Protein AF-A0A0R2V9Y0-F1 (afdb_monomer)

Secondary structure (DSSP, 8-state):
-HHHHHHHHHHHHHHHHHHHHHTTHHHHHHHHHHTT-HHHHHHHHHHHHHHHHHTT-HHHHHHHHHHHHHHHTT--HHHHHHHHHHHHHHHHHHHHHHHHHS-------S-----HHHHHHHHHHHHHHHHTT-THHHHHHHHTHHHHHHHHHHHHHHHHHHHHHTT-HHHHHHHHHHHHHSS--

pLDDT: mean 83.19, std 16.07, range [32.25, 98.31]

Nearest PDB structures (foldseek):
  3myf-assembly1_A  TM=7.694E-01  e=5.138E-02  Shewanella sp. W3-18-1
  7dmf-assembly1_A  TM=4.934E-01  e=6.643E-01  synthetic construct
  3iqt-assembly1_A  TM=7.560E-01  e=3.328E+00  Escherichia coli CFT073

Radius of gyration: 21.56 Å; Cα contacts (8 Å, |Δi|>4): 144; chains: 1; bounding box: 49×38×62 Å

Solvent-accessible surface area (backbone atoms only — not comparable to full-atom values): 10246 Å² total; per-residue (Å²): 110,68,75,59,52,55,52,50,56,51,50,52,50,50,48,54,49,49,43,65,70,49,71,54,48,59,62,53,30,50,56,24,49,78,69,70,35,40,66,61,26,23,52,53,26,47,50,51,21,52,53,23,55,75,69,66,38,56,72,59,18,52,53,26,49,53,49,25,49,41,33,72,70,62,53,57,68,69,63,54,50,54,51,42,64,64,44,45,62,56,52,50,49,53,37,49,53,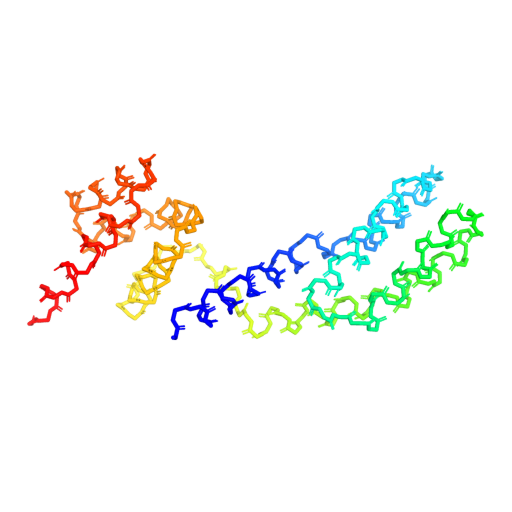46,45,67,77,52,64,69,86,84,80,76,97,63,101,60,90,77,50,72,69,54,53,51,54,50,52,53,51,46,45,51,27,29,74,66,69,37,71,64,37,54,55,55,46,65,78,38,40,73,61,49,29,67,71,54,34,66,69,55,34,48,54,36,50,53,23,50,75,67,69,35,31,67,62,25,44,50,56,62,50,61,55,60,71,73,71,75,128

Sequence (185 aa):
LKVAAGKVSLYIKMLKTFSTDQINAVENMKKAIEKNDFATGQLIAHTLKGTCGSIGATELQNKAGILESHLKEKMSHAKIVELLDLIHPALMLVIGSINELLPNKEKASETTAISDAEVKSLILHLSELLTNDDTEANELLEKNHTVLQQYYGEDSFGMISDALRSFDFESALKILKEHRDNGVD

Foldseek 3Di:
DLVVLLVVVVLLVLLVCLLVVCLCLLVQLLVCVVVVNLVSNLVSLVVQLVSCVSNVVVVLNVLSVVLSVCSVVVPDSVVNNVSSVVNNVVSVVSSVVSCVVVVPPPDDPDDDDDDPVVLVVLLVVLLSCLSNLHLCNLVSCVVCVVVVCVLLPVVLSVQLNVCSVVSVSVSNNVSSVVSVVVPDD

Mean predicted aligned error: 13.8 Å

Structure (mmCIF, N/CA/C/O backbone):
data_AF-A0A0R2V9Y0-F1
#
_entry.id   AF-A0A0R2V9Y0-F1
#
loop_
_atom_site.group_PDB
_atom_site.id
_atom_site.type_symbol
_atom_site.label_atom_id
_atom_site.label_alt_id
_atom_site.label_comp_id
_atom_site.label_asym_id
_atom_site.label_entity_id
_atom_site.label_seq_id
_atom_site.pdbx_PDB_ins_code
_atom_site.Cartn_x
_atom_site.Cartn_y
_atom_site.Cartn_z
_atom_site.occupancy
_atom_site.B_iso_or_equiv
_atom_site.auth_seq_id
_atom_site.auth_comp_id
_atom_site.auth_asym_id
_atom_site.auth_atom_id
_atom_site.pdbx_PDB_model_num
ATOM 1 N N . LEU A 1 1 ? -11.960 18.862 16.587 1.00 51.19 1 LEU A N 1
ATOM 2 C CA . LEU A 1 1 ? -11.080 17.705 16.887 1.00 51.19 1 LEU A CA 1
ATOM 3 C C . LEU A 1 1 ? -11.396 16.464 16.033 1.00 51.19 1 LEU A C 1
ATOM 5 O O . LEU A 1 1 ? -10.443 15.859 15.567 1.00 51.19 1 LEU A O 1
ATOM 9 N N . LYS A 1 2 ? -12.667 16.145 15.705 1.00 46.00 2 LYS A N 1
ATOM 10 C CA . LYS A 1 2 ? -13.036 15.024 14.797 1.00 46.00 2 LYS A CA 1
ATOM 11 C C . LYS A 1 2 ? -12.313 15.015 13.434 1.00 46.00 2 LYS A C 1
ATOM 13 O O . LYS A 1 2 ? -11.779 13.994 13.034 1.00 46.00 2 LYS A O 1
ATOM 18 N N . VAL A 1 3 ? -12.218 16.167 12.760 1.00 50.03 3 VAL A N 1
ATOM 19 C CA . VAL A 1 3 ? -11.555 16.282 11.439 1.00 50.03 3 VAL A CA 1
ATOM 20 C C . VAL A 1 3 ? -10.054 15.960 11.489 1.00 50.03 3 VAL A C 1
ATOM 22 O O . VAL A 1 3 ? -9.501 15.471 10.512 1.00 50.03 3 VAL A O 1
ATOM 25 N N . ALA A 1 4 ? -9.378 16.244 12.606 1.00 45.03 4 ALA A N 1
ATOM 26 C CA . ALA A 1 4 ? -7.957 15.938 12.756 1.00 45.03 4 ALA A CA 1
ATOM 27 C C . ALA A 1 4 ? -7.737 14.444 13.032 1.00 45.03 4 ALA A C 1
ATOM 29 O O . ALA A 1 4 ? -6.854 13.852 12.425 1.00 45.03 4 ALA A O 1
ATOM 30 N N . ALA A 1 5 ? -8.582 13.836 13.874 1.00 44.34 5 ALA A N 1
ATOM 31 C CA . ALA A 1 5 ? -8.546 12.401 14.151 1.00 44.34 5 ALA A CA 1
ATOM 32 C C . ALA A 1 5 ? -8.758 11.568 12.874 1.00 44.34 5 ALA A C 1
ATOM 34 O O . ALA A 1 5 ? -7.901 10.759 12.544 1.00 44.34 5 ALA A O 1
ATOM 35 N N . GLY A 1 6 ? -9.796 11.861 12.077 1.00 52.34 6 GLY A N 1
ATOM 36 C CA . GLY A 1 6 ? -10.047 11.130 10.824 1.00 52.34 6 GLY A CA 1
ATOM 37 C C . GLY A 1 6 ? -8.914 11.246 9.792 1.00 52.34 6 GLY A C 1
ATOM 38 O O . GLY A 1 6 ? -8.639 10.302 9.058 1.00 52.34 6 GLY A O 1
ATOM 39 N N . LYS A 1 7 ? -8.186 12.374 9.767 1.00 70.88 7 LYS A N 1
ATOM 40 C CA . LYS A 1 7 ? -6.993 12.537 8.914 1.00 70.88 7 LYS A CA 1
ATOM 41 C C . LYS A 1 7 ? -5.816 11.680 9.379 1.00 70.88 7 LYS A C 1
ATOM 43 O O . LYS A 1 7 ? -5.075 11.178 8.540 1.00 70.88 7 LYS A O 1
ATOM 48 N N . VAL A 1 8 ? -5.639 11.526 10.691 1.00 72.75 8 VAL A N 1
ATOM 49 C CA . VAL A 1 8 ? -4.583 10.681 11.266 1.00 72.75 8 VAL A CA 1
ATOM 50 C C . VAL A 1 8 ? -4.879 9.207 10.996 1.00 72.75 8 VAL A C 1
ATOM 52 O O . VAL A 1 8 ? -3.997 8.514 10.496 1.00 72.75 8 VAL A O 1
ATOM 55 N N . SER A 1 9 ? -6.111 8.746 11.234 1.00 72.19 9 SER A N 1
ATOM 56 C CA . SER A 1 9 ? -6.504 7.351 10.981 1.00 72.19 9 SER A CA 1
ATOM 57 C C . SER A 1 9 ? -6.368 6.993 9.492 1.00 72.19 9 SER A C 1
ATOM 59 O O . SER A 1 9 ? -5.780 5.965 9.155 1.00 72.19 9 SER A O 1
ATOM 61 N N . LEU A 1 10 ? -6.786 7.888 8.584 1.00 73.81 10 LEU A N 1
ATOM 62 C CA . LEU A 1 10 ? -6.585 7.709 7.140 1.00 73.81 10 LEU A CA 1
ATOM 63 C C . LEU A 1 10 ? -5.098 7.615 6.769 1.00 73.81 10 LEU A C 1
ATOM 65 O O . LEU A 1 10 ? -4.705 6.751 5.990 1.00 73.81 10 LEU A O 1
ATOM 69 N N . TYR A 1 11 ? -4.255 8.478 7.338 1.00 81.62 11 TYR A N 1
ATOM 70 C CA . TYR A 1 11 ? -2.822 8.461 7.057 1.00 81.62 11 TYR A CA 1
ATOM 71 C C . TYR A 1 11 ? -2.144 7.178 7.563 1.00 81.62 11 TYR A C 1
ATOM 73 O O . TYR A 1 11 ? -1.342 6.581 6.849 1.00 81.62 11 TYR A O 1
ATOM 81 N N . ILE A 1 12 ? -2.520 6.691 8.749 1.00 81.31 12 ILE A N 1
ATOM 82 C CA . ILE A 1 12 ? -2.070 5.394 9.281 1.00 81.31 12 ILE A CA 1
ATOM 83 C C . ILE A 1 12 ? -2.464 4.252 8.334 1.00 81.31 12 ILE A C 1
ATOM 85 O O . ILE A 1 12 ? -1.631 3.397 8.028 1.00 81.31 12 ILE A O 1
ATOM 89 N N . LYS A 1 13 ? -3.699 4.253 7.818 1.00 80.12 13 LYS A N 1
ATOM 90 C CA . LYS A 1 13 ? -4.167 3.266 6.831 1.00 80.12 13 LYS A CA 1
ATOM 91 C C . LYS A 1 13 ? -3.336 3.303 5.551 1.00 80.12 13 LYS A C 1
ATOM 93 O O . LYS A 1 13 ? -2.931 2.256 5.047 1.00 80.12 13 LYS A O 1
ATOM 98 N N . MET A 1 14 ? -3.025 4.500 5.053 1.00 85.19 14 MET A N 1
ATOM 99 C CA . MET A 1 14 ? -2.160 4.683 3.883 1.00 85.19 14 MET A CA 1
ATOM 100 C C . MET A 1 14 ? -0.751 4.127 4.124 1.00 85.19 14 MET A C 1
ATOM 102 O O . MET A 1 14 ? -0.210 3.466 3.242 1.00 85.19 14 MET A O 1
ATOM 106 N N . LEU A 1 15 ? -0.179 4.327 5.317 1.00 88.12 15 LEU A N 1
ATOM 107 C CA . LEU A 1 15 ? 1.127 3.771 5.690 1.00 88.12 15 LEU A CA 1
ATOM 108 C C . LEU A 1 15 ? 1.109 2.235 5.756 1.00 88.12 15 LEU A C 1
ATOM 110 O O . LEU A 1 15 ? 1.995 1.600 5.188 1.00 88.12 15 LEU A O 1
ATOM 114 N N . LYS A 1 16 ? 0.090 1.627 6.380 1.00 86.19 16 LYS A N 1
ATOM 115 C CA . LYS A 1 16 ? -0.071 0.158 6.427 1.00 86.19 16 LYS A CA 1
ATOM 116 C C . LYS A 1 16 ? -0.271 -0.458 5.038 1.00 86.19 16 LYS A C 1
ATOM 118 O O . LYS A 1 16 ? 0.311 -1.492 4.712 1.00 86.19 16 LYS A O 1
ATOM 123 N N . THR A 1 17 ? -1.083 0.194 4.206 1.00 83.19 17 THR A N 1
ATOM 124 C CA . THR A 1 17 ? -1.316 -0.237 2.819 1.00 83.19 17 THR A CA 1
ATOM 125 C C . THR A 1 17 ? -0.016 -0.154 2.025 1.00 83.19 17 THR A C 1
ATOM 127 O O . THR A 1 17 ? 0.353 -1.098 1.335 1.00 83.19 17 THR A O 1
ATOM 130 N N . PHE A 1 18 ? 0.742 0.936 2.187 1.00 91.31 18 PHE A N 1
ATOM 131 C CA . PHE A 1 18 ? 2.053 1.087 1.563 1.00 91.31 18 PHE A CA 1
ATOM 132 C C . PHE A 1 18 ? 3.016 -0.038 1.963 1.00 91.31 18 PHE A C 1
ATOM 134 O O . PHE A 1 18 ? 3.638 -0.635 1.083 1.00 91.31 18 PHE A O 1
ATOM 141 N N . SER A 1 19 ? 3.140 -0.348 3.261 1.00 89.31 19 SER A N 1
ATOM 142 C CA . SER A 1 19 ? 4.069 -1.387 3.723 1.00 89.31 19 SER A CA 1
ATOM 143 C C . SER A 1 19 ? 3.706 -2.777 3.207 1.00 89.31 19 SER A C 1
ATOM 145 O O . SER A 1 19 ? 4.605 -3.552 2.888 1.00 89.31 19 SER A O 1
ATOM 147 N N . THR A 1 20 ? 2.414 -3.067 3.062 1.00 86.12 20 THR A N 1
ATOM 148 C CA . THR A 1 20 ? 1.917 -4.355 2.560 1.00 86.12 20 THR A CA 1
ATOM 149 C C . THR A 1 20 ? 2.072 -4.475 1.043 1.00 86.12 20 THR A C 1
ATOM 151 O O . THR A 1 20 ? 2.651 -5.444 0.550 1.00 86.12 20 THR A O 1
ATOM 154 N N . ASP A 1 21 ? 1.609 -3.476 0.292 1.00 87.06 21 ASP A N 1
ATOM 155 C CA . ASP A 1 21 ? 1.518 -3.554 -1.169 1.00 87.06 21 ASP A CA 1
ATOM 156 C C . ASP A 1 21 ? 2.872 -3.377 -1.860 1.00 87.06 21 ASP A C 1
ATOM 158 O O . ASP A 1 21 ? 3.101 -3.917 -2.945 1.00 87.06 21 ASP A O 1
ATOM 162 N N . GLN A 1 22 ? 3.781 -2.601 -1.259 1.00 92.25 22 GLN A N 1
ATOM 163 C CA . GLN A 1 22 ? 5.037 -2.219 -1.908 1.00 92.25 22 GLN A CA 1
ATOM 164 C C . GLN A 1 22 ? 6.227 -3.101 -1.516 1.00 92.25 22 GLN A C 1
ATOM 166 O O . GLN A 1 22 ? 7.275 -2.989 -2.148 1.00 92.25 22 GLN A O 1
ATOM 171 N N . ILE A 1 23 ? 6.087 -4.022 -0.552 1.00 89.12 23 ILE A N 1
ATOM 172 C CA . ILE A 1 23 ? 7.205 -4.845 -0.047 1.00 89.12 23 ILE A CA 1
ATOM 173 C C . ILE A 1 23 ? 7.929 -5.651 -1.133 1.00 89.12 23 ILE A C 1
ATOM 175 O O . ILE A 1 23 ? 9.135 -5.836 -1.050 1.00 89.12 23 ILE A O 1
ATOM 179 N N . ASN A 1 24 ? 7.212 -6.075 -2.179 1.00 91.06 24 ASN A N 1
ATOM 180 C CA . ASN A 1 24 ? 7.762 -6.860 -3.290 1.00 91.06 24 ASN A CA 1
ATOM 181 C C . ASN A 1 24 ? 7.909 -6.050 -4.592 1.00 91.06 24 ASN A C 1
ATOM 183 O O . ASN A 1 24 ? 8.091 -6.630 -5.667 1.00 91.06 24 ASN A O 1
ATOM 187 N N . ALA A 1 25 ? 7.756 -4.721 -4.552 1.00 93.12 25 ALA A N 1
ATOM 188 C CA . ALA A 1 25 ? 7.705 -3.898 -5.763 1.00 93.12 25 ALA A CA 1
ATOM 189 C C . ALA A 1 25 ? 8.996 -4.010 -6.592 1.00 93.12 25 ALA A C 1
ATOM 191 O O . ALA A 1 25 ? 8.940 -4.161 -7.815 1.00 93.12 25 ALA A O 1
ATOM 192 N N . VAL A 1 26 ? 10.160 -3.994 -5.935 1.00 95.56 26 VAL A N 1
ATOM 193 C CA . VAL A 1 26 ? 11.466 -4.108 -6.602 1.00 95.56 26 VAL A CA 1
ATOM 194 C C . VAL A 1 26 ? 11.637 -5.478 -7.250 1.00 95.56 26 VAL A C 1
ATOM 196 O O . VAL A 1 26 ? 12.002 -5.563 -8.421 1.00 95.56 26 VAL A O 1
ATOM 199 N N . GLU A 1 27 ? 11.349 -6.552 -6.522 1.00 93.44 27 GLU A N 1
ATOM 200 C CA . GLU A 1 27 ? 11.462 -7.931 -6.996 1.00 93.44 27 GLU A CA 1
ATOM 201 C C . GLU A 1 27 ? 10.544 -8.168 -8.197 1.00 93.44 27 GLU A C 1
ATOM 203 O O . GLU A 1 27 ? 10.943 -8.794 -9.181 1.00 93.44 27 GLU A O 1
ATOM 208 N N . ASN A 1 28 ? 9.322 -7.635 -8.147 1.00 92.62 28 ASN A N 1
ATOM 209 C CA . ASN A 1 28 ? 8.365 -7.734 -9.242 1.00 92.62 28 ASN A CA 1
ATOM 210 C C . ASN A 1 28 ? 8.833 -6.956 -10.480 1.00 92.62 28 ASN A C 1
ATOM 212 O O . ASN A 1 28 ? 8.713 -7.467 -11.595 1.00 92.62 28 ASN A O 1
ATOM 216 N N . MET A 1 29 ? 9.437 -5.775 -10.305 1.00 97.00 29 MET A N 1
ATOM 217 C CA . MET A 1 29 ? 10.051 -5.034 -11.413 1.00 97.00 29 MET A CA 1
ATOM 218 C C . MET A 1 29 ? 11.246 -5.782 -12.010 1.00 97.00 29 MET A C 1
ATOM 220 O O . MET A 1 29 ? 11.324 -5.898 -13.231 1.00 97.00 29 MET A O 1
ATOM 224 N N . LYS A 1 30 ? 12.134 -6.358 -11.189 1.00 96.12 30 LYS A N 1
ATOM 225 C CA . LYS A 1 30 ? 13.255 -7.183 -11.677 1.00 96.12 30 LYS A CA 1
ATOM 226 C C . LYS A 1 30 ? 12.755 -8.349 -12.537 1.00 96.12 30 LYS A C 1
ATOM 228 O O . LYS A 1 30 ? 13.207 -8.503 -13.669 1.00 96.12 30 LYS A O 1
ATOM 233 N N . LYS A 1 31 ? 11.746 -9.090 -12.064 1.00 96.38 31 LYS A N 1
ATOM 234 C CA . LYS A 1 31 ? 11.114 -10.193 -12.816 1.00 96.38 31 LYS A CA 1
ATOM 235 C C . LYS A 1 31 ? 10.475 -9.736 -14.129 1.00 96.38 31 LYS A C 1
ATOM 237 O O . LYS A 1 31 ? 10.539 -10.456 -15.125 1.00 96.38 31 LYS A O 1
ATOM 242 N N . ALA A 1 32 ? 9.827 -8.571 -14.142 1.00 95.25 32 ALA A N 1
ATOM 243 C CA . ALA A 1 32 ? 9.255 -8.010 -15.365 1.00 95.25 32 ALA A CA 1
ATOM 244 C C . ALA A 1 32 ? 10.359 -7.684 -16.385 1.00 95.25 32 ALA A C 1
ATOM 246 O O . ALA A 1 32 ? 10.249 -8.028 -17.562 1.00 95.25 32 ALA A O 1
ATOM 247 N N . ILE A 1 33 ? 11.470 -7.113 -15.919 1.00 95.88 33 ILE A N 1
ATOM 248 C CA . ILE A 1 33 ? 12.606 -6.737 -16.761 1.00 95.88 33 ILE A CA 1
ATOM 249 C C . ILE A 1 33 ? 13.329 -7.954 -17.337 1.00 95.88 33 ILE A C 1
ATOM 251 O O . ILE A 1 33 ? 13.609 -7.974 -18.535 1.00 95.88 33 ILE A O 1
ATOM 255 N N . GLU A 1 34 ? 13.531 -9.015 -16.555 1.00 95.88 34 GLU A N 1
ATOM 256 C CA . GLU A 1 34 ? 14.053 -10.299 -17.054 1.00 95.88 34 GLU A CA 1
ATOM 257 C C . GLU A 1 34 ? 13.209 -10.873 -18.205 1.00 95.88 34 GLU A C 1
ATOM 259 O O . GLU A 1 34 ? 13.742 -11.474 -19.137 1.00 95.88 34 GLU A O 1
ATOM 264 N N . LYS A 1 35 ? 11.893 -10.634 -18.185 1.00 96.25 35 LYS A N 1
ATOM 265 C CA . LYS A 1 35 ? 10.952 -11.051 -19.235 1.00 96.25 35 LYS A CA 1
ATOM 266 C C . LYS A 1 35 ? 10.819 -10.047 -20.387 1.00 96.25 35 LYS A C 1
ATOM 268 O O . LYS A 1 35 ? 10.011 -10.272 -21.282 1.00 96.25 35 LYS A O 1
ATOM 273 N N . ASN A 1 36 ? 11.597 -8.962 -20.388 1.00 95.62 36 ASN A N 1
ATOM 274 C CA . ASN A 1 36 ? 11.461 -7.822 -21.307 1.00 95.62 36 ASN A CA 1
ATOM 275 C C . ASN A 1 36 ? 10.074 -7.149 -21.267 1.00 95.62 36 ASN A C 1
ATOM 277 O O . ASN A 1 36 ? 9.677 -6.469 -22.216 1.00 95.62 36 ASN A O 1
ATOM 281 N N . ASP A 1 37 ? 9.344 -7.301 -20.163 1.00 97.12 37 ASP A N 1
ATOM 282 C CA . ASP A 1 37 ? 8.045 -6.675 -19.940 1.00 97.12 37 ASP A CA 1
ATOM 283 C C . ASP A 1 37 ? 8.216 -5.298 -19.282 1.00 97.12 37 ASP A C 1
ATOM 285 O O . ASP A 1 37 ? 7.955 -5.074 -18.096 1.00 97.12 37 ASP A O 1
ATOM 289 N N . PHE A 1 38 ? 8.694 -4.347 -20.085 1.00 95.12 38 PHE A N 1
ATOM 290 C CA . PHE A 1 38 ? 8.886 -2.962 -19.652 1.00 95.12 38 PHE A CA 1
ATOM 291 C C . PHE A 1 38 ? 7.572 -2.276 -19.260 1.00 95.12 38 PHE A C 1
ATOM 293 O O . PHE A 1 38 ? 7.597 -1.365 -18.437 1.00 95.12 38 PHE A O 1
ATOM 300 N N . ALA A 1 39 ? 6.436 -2.704 -19.820 1.00 96.38 39 ALA A N 1
ATOM 301 C CA . ALA A 1 39 ? 5.133 -2.113 -19.530 1.00 96.38 39 ALA A CA 1
ATOM 302 C C . ALA A 1 39 ? 4.697 -2.422 -18.093 1.00 96.38 39 ALA A C 1
ATOM 304 O O . ALA A 1 39 ? 4.355 -1.505 -17.344 1.00 96.38 39 ALA A O 1
ATOM 305 N N . THR A 1 40 ? 4.790 -3.689 -17.678 1.00 96.50 40 THR A N 1
ATOM 306 C CA . THR A 1 40 ? 4.521 -4.085 -16.289 1.00 96.50 40 THR A CA 1
ATOM 307 C C . THR A 1 40 ? 5.503 -3.421 -15.328 1.00 96.50 40 THR A C 1
ATOM 309 O O . THR A 1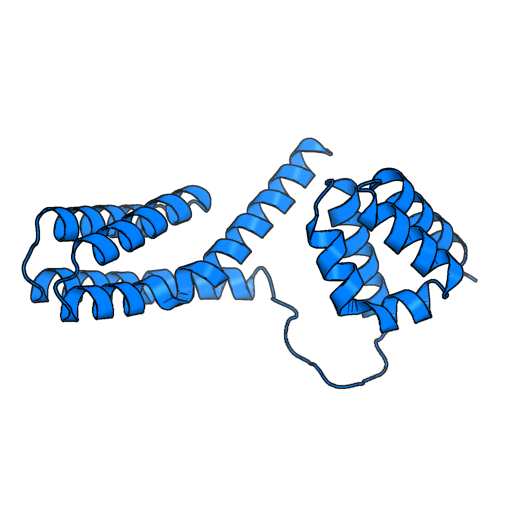 40 ? 5.086 -2.875 -14.308 1.00 96.50 40 THR A O 1
ATOM 312 N N . GLY A 1 41 ? 6.797 -3.391 -15.669 1.00 97.31 41 GLY A N 1
ATOM 313 C CA . GLY A 1 41 ? 7.797 -2.687 -14.863 1.00 97.31 41 GLY A CA 1
ATOM 314 C C . GLY A 1 41 ? 7.445 -1.208 -14.669 1.00 97.31 41 GLY A C 1
ATOM 315 O O . GLY A 1 41 ? 7.452 -0.714 -13.542 1.00 97.31 41 GLY A O 1
ATOM 316 N N . GLN A 1 42 ? 7.081 -0.510 -15.751 1.00 97.81 42 GLN A N 1
ATOM 317 C CA . GLN A 1 42 ? 6.692 0.900 -15.712 1.00 97.81 42 GLN A CA 1
ATOM 318 C C . GLN A 1 42 ? 5.447 1.127 -14.847 1.00 97.81 42 GLN A C 1
ATOM 320 O O . GLN A 1 42 ? 5.417 2.088 -14.082 1.00 97.81 42 GLN A O 1
ATOM 325 N N . LEU A 1 43 ? 4.438 0.254 -14.935 1.00 97.75 43 LEU A N 1
ATOM 326 C CA . LEU A 1 43 ? 3.231 0.357 -14.114 1.00 97.75 43 LEU A CA 1
ATOM 327 C C . LEU A 1 43 ? 3.554 0.224 -12.620 1.00 97.75 43 LEU A C 1
ATOM 329 O O . LEU A 1 43 ? 3.074 1.023 -11.821 1.00 97.75 43 LEU A O 1
ATOM 333 N N . ILE A 1 44 ? 4.404 -0.736 -12.244 1.00 97.62 44 ILE A N 1
ATOM 334 C CA . ILE A 1 44 ? 4.824 -0.905 -10.846 1.00 97.62 44 ILE A CA 1
ATOM 335 C C . ILE A 1 44 ? 5.599 0.332 -10.369 1.00 97.62 44 ILE A C 1
ATOM 337 O O . ILE A 1 44 ? 5.315 0.849 -9.290 1.00 97.62 44 ILE A O 1
ATOM 341 N N . ALA A 1 45 ? 6.525 0.857 -11.180 1.00 97.75 45 ALA A N 1
ATOM 342 C CA . ALA A 1 45 ? 7.266 2.078 -10.853 1.00 97.75 45 ALA A CA 1
ATOM 343 C C . ALA A 1 45 ? 6.345 3.305 -10.713 1.00 97.75 45 ALA A C 1
ATOM 345 O O . ALA A 1 45 ? 6.530 4.120 -9.808 1.00 97.75 45 ALA A O 1
ATOM 346 N N . HIS A 1 46 ? 5.326 3.416 -11.570 1.00 97.56 46 HIS A N 1
ATOM 347 C CA . HIS A 1 46 ? 4.311 4.464 -11.498 1.00 97.56 46 HIS A CA 1
ATOM 348 C C . HIS A 1 46 ? 3.517 4.394 -10.190 1.00 97.56 46 HIS A C 1
ATOM 350 O O . HIS A 1 46 ? 3.383 5.404 -9.494 1.00 97.56 46 HIS A O 1
ATOM 356 N N . THR A 1 47 ? 3.036 3.201 -9.833 1.00 95.56 47 THR A N 1
ATOM 357 C CA . THR A 1 47 ? 2.337 2.959 -8.567 1.00 95.56 47 THR A CA 1
ATOM 358 C C . THR A 1 47 ? 3.230 3.301 -7.383 1.00 95.56 47 THR A C 1
ATOM 360 O O . THR A 1 47 ? 2.809 4.065 -6.519 1.00 95.56 47 THR A O 1
ATOM 363 N N . LEU A 1 48 ? 4.481 2.831 -7.374 1.00 97.25 48 LEU A N 1
ATOM 364 C CA . LEU A 1 48 ? 5.439 3.127 -6.310 1.00 97.25 48 LEU A CA 1
ATOM 365 C C . LEU A 1 48 ? 5.669 4.638 -6.154 1.00 97.25 48 LEU A C 1
ATOM 367 O O . LEU A 1 48 ? 5.654 5.157 -5.041 1.00 97.25 48 LEU A O 1
ATOM 371 N N . LYS A 1 49 ? 5.830 5.374 -7.260 1.00 97.38 49 LYS A N 1
ATOM 372 C CA . LYS A 1 49 ? 5.958 6.840 -7.239 1.00 97.38 49 LYS A CA 1
ATOM 373 C C . LYS A 1 49 ? 4.721 7.506 -6.629 1.00 97.38 49 LYS A C 1
ATOM 375 O O . LYS A 1 49 ? 4.857 8.407 -5.801 1.00 97.38 49 LYS A O 1
ATOM 380 N N . GLY A 1 50 ? 3.526 7.096 -7.055 1.00 93.94 50 GLY A N 1
ATOM 381 C CA . GLY A 1 50 ? 2.264 7.645 -6.558 1.00 93.94 50 GLY A CA 1
ATOM 382 C C . GLY A 1 50 ? 2.100 7.420 -5.057 1.00 93.94 50 GLY A C 1
ATOM 383 O O . GLY A 1 50 ? 1.894 8.375 -4.309 1.00 93.94 50 GLY A O 1
ATOM 384 N N . THR A 1 51 ? 2.286 6.177 -4.612 1.00 92.94 51 THR A N 1
ATOM 385 C CA . THR A 1 51 ? 2.119 5.793 -3.208 1.00 92.94 51 THR A CA 1
ATOM 386 C C . THR A 1 51 ? 3.185 6.416 -2.306 1.00 92.94 51 THR A C 1
ATOM 388 O O . THR A 1 51 ? 2.847 6.871 -1.216 1.00 92.94 51 THR A O 1
ATOM 391 N N . CYS A 1 52 ? 4.433 6.572 -2.771 1.00 94.38 52 CYS A N 1
ATOM 392 C CA . CYS A 1 52 ? 5.455 7.342 -2.050 1.00 94.38 52 CYS A CA 1
ATOM 393 C C . CYS A 1 52 ? 5.031 8.803 -1.837 1.00 94.38 52 CYS A C 1
ATOM 395 O O . CYS A 1 52 ? 5.233 9.348 -0.755 1.00 94.38 52 CYS A O 1
ATOM 397 N N . GLY A 1 53 ? 4.413 9.435 -2.842 1.00 91.50 53 GLY A N 1
ATOM 398 C CA . GLY A 1 53 ? 3.878 10.793 -2.708 1.00 91.50 53 GLY A CA 1
ATOM 399 C C . GLY A 1 53 ? 2.754 10.886 -1.678 1.00 91.50 53 GLY A C 1
ATOM 400 O O . GLY A 1 53 ? 2.706 11.826 -0.889 1.00 91.50 53 GLY A O 1
ATOM 401 N N . SER A 1 54 ? 1.884 9.878 -1.645 1.00 87.06 54 SER A N 1
ATOM 402 C CA . SER A 1 54 ? 0.771 9.784 -0.701 1.00 87.06 54 SER A CA 1
ATOM 403 C C . SER A 1 54 ? 1.212 9.669 0.764 1.00 87.06 54 SER A C 1
ATOM 405 O O . SER A 1 54 ? 0.511 10.172 1.639 1.00 87.06 54 SER A O 1
ATOM 407 N N . ILE A 1 55 ? 2.373 9.061 1.036 1.00 90.88 55 ILE A N 1
ATOM 408 C CA . ILE A 1 55 ? 2.944 8.933 2.390 1.00 90.88 55 ILE A CA 1
ATOM 409 C C . ILE A 1 55 ? 4.062 9.949 2.690 1.00 90.88 55 ILE A C 1
ATOM 411 O O . ILE A 1 55 ? 4.758 9.832 3.694 1.00 90.88 55 ILE A O 1
ATOM 415 N N . GLY A 1 56 ? 4.293 10.919 1.800 1.00 91.00 56 GLY A N 1
ATOM 416 C CA . GLY A 1 56 ? 5.339 11.933 1.978 1.00 91.00 56 GLY A CA 1
ATOM 417 C C . GLY A 1 56 ? 6.780 11.408 1.891 1.00 91.00 56 GLY A C 1
ATOM 418 O O . GLY A 1 56 ? 7.705 12.092 2.328 1.00 91.00 56 GLY A O 1
ATOM 419 N N . ALA A 1 57 ? 7.006 10.224 1.311 1.00 93.69 57 ALA A N 1
ATOM 420 C CA . ALA A 1 57 ? 8.333 9.642 1.096 1.00 93.69 57 ALA A CA 1
ATOM 421 C C . ALA A 1 57 ? 9.032 10.279 -0.123 1.00 93.69 57 ALA A C 1
ATOM 423 O O . ALA A 1 57 ? 9.341 9.613 -1.112 1.00 93.69 57 ALA A O 1
ATOM 424 N N . THR A 1 58 ? 9.267 11.591 -0.063 1.00 93.75 58 THR A N 1
ATOM 425 C CA . THR A 1 58 ? 9.683 12.436 -1.198 1.00 93.75 58 THR A CA 1
ATOM 426 C C . THR A 1 58 ? 10.966 11.963 -1.885 1.00 93.75 58 THR A C 1
ATOM 428 O O . THR A 1 58 ? 11.047 11.943 -3.113 1.00 93.75 58 THR A O 1
ATOM 431 N N . GLU A 1 59 ? 11.984 11.547 -1.128 1.00 93.50 59 GLU A N 1
ATOM 432 C CA . GLU A 1 59 ? 13.236 11.063 -1.725 1.00 93.50 59 GLU A CA 1
ATOM 433 C C . GLU A 1 59 ? 13.031 9.768 -2.521 1.00 93.50 59 GLU A C 1
ATOM 435 O O . GLU A 1 59 ? 13.559 9.622 -3.628 1.00 93.50 59 GLU A O 1
ATOM 440 N N . LEU A 1 60 ? 12.227 8.846 -1.986 1.00 94.62 60 LEU A N 1
ATOM 441 C CA . LEU A 1 60 ? 11.897 7.587 -2.645 1.00 94.62 60 LEU A CA 1
ATOM 442 C C . LEU A 1 60 ? 10.987 7.820 -3.856 1.00 94.62 60 LEU A C 1
ATOM 444 O O . LEU A 1 60 ? 11.215 7.233 -4.912 1.00 94.62 60 LEU A O 1
ATOM 448 N N . GLN A 1 61 ? 10.034 8.750 -3.744 1.00 97.38 61 GLN A N 1
ATOM 449 C CA . GLN A 1 61 ? 9.187 9.198 -4.849 1.00 97.38 61 GLN A CA 1
ATOM 450 C C . GLN A 1 61 ? 10.024 9.708 -6.031 1.00 97.38 61 GLN A C 1
ATOM 452 O O . GLN A 1 61 ? 9.779 9.318 -7.173 1.00 97.38 61 GLN A O 1
ATOM 457 N N . ASN A 1 62 ? 11.035 10.541 -5.770 1.00 96.81 62 ASN A N 1
ATOM 458 C CA . ASN A 1 62 ? 11.917 11.065 -6.813 1.00 96.81 62 ASN A CA 1
ATOM 459 C C . ASN A 1 62 ? 12.685 9.942 -7.522 1.00 96.81 62 ASN A C 1
ATOM 461 O O . ASN A 1 62 ? 12.728 9.900 -8.753 1.00 96.81 62 ASN A O 1
ATOM 465 N N . LYS A 1 63 ? 13.246 8.991 -6.763 1.00 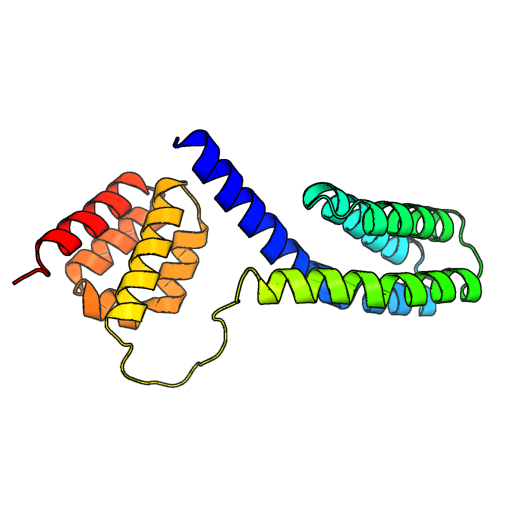96.56 63 LYS A N 1
ATOM 466 C CA . LYS A 1 63 ? 13.949 7.829 -7.334 1.00 96.56 63 LYS A CA 1
ATOM 467 C C . LYS A 1 63 ? 13.009 6.941 -8.157 1.00 96.56 63 LYS A C 1
ATOM 469 O O . LYS A 1 63 ? 13.378 6.530 -9.256 1.00 96.56 63 LYS A O 1
ATOM 474 N N . ALA A 1 64 ? 11.787 6.704 -7.677 1.00 96.94 64 ALA A N 1
ATOM 475 C CA . ALA A 1 64 ? 10.765 5.957 -8.409 1.00 96.94 64 ALA A CA 1
ATOM 476 C C . ALA A 1 64 ? 10.370 6.648 -9.728 1.00 96.94 64 ALA A C 1
ATOM 478 O O . ALA A 1 64 ? 10.185 5.974 -10.737 1.00 96.94 64 ALA A O 1
ATOM 479 N N . GLY A 1 65 ? 10.320 7.985 -9.764 1.00 97.38 65 GLY A N 1
ATOM 480 C CA . GLY A 1 65 ? 10.083 8.746 -10.998 1.00 97.38 65 GLY A CA 1
ATOM 481 C C . GLY A 1 65 ? 11.215 8.632 -12.027 1.00 97.38 65 GLY A C 1
ATOM 482 O O . GLY A 1 65 ? 10.957 8.501 -13.227 1.00 97.38 65 GLY A O 1
ATOM 483 N N . ILE A 1 66 ? 12.474 8.624 -11.575 1.00 97.88 66 ILE A N 1
ATOM 484 C CA . ILE A 1 66 ? 13.629 8.363 -12.453 1.00 97.88 66 ILE A CA 1
ATOM 485 C C . ILE A 1 66 ? 13.537 6.945 -13.030 1.00 97.88 66 ILE A C 1
ATOM 487 O O . ILE A 1 66 ? 13.703 6.761 -14.238 1.00 97.88 66 ILE A O 1
ATOM 491 N N . LEU A 1 67 ? 13.207 5.960 -12.190 1.00 98.00 67 LEU A N 1
ATOM 492 C CA . LEU A 1 67 ? 13.045 4.566 -12.596 1.00 98.00 67 LEU A CA 1
ATOM 493 C C . LEU A 1 67 ? 11.908 4.383 -13.609 1.00 98.00 67 LEU A C 1
ATOM 495 O O . LEU A 1 67 ? 12.117 3.761 -14.649 1.00 98.00 67 LEU A O 1
ATOM 499 N N . GLU A 1 68 ? 10.737 4.967 -13.350 1.00 98.31 68 GLU A N 1
ATOM 500 C CA . GLU A 1 68 ? 9.601 4.979 -14.282 1.00 98.31 68 GLU A CA 1
ATOM 501 C C . GLU A 1 68 ? 10.018 5.534 -15.652 1.00 98.31 68 GLU A C 1
ATOM 503 O O . GLU A 1 68 ? 9.652 4.980 -16.690 1.00 98.31 68 GLU A O 1
ATOM 508 N N . SER A 1 69 ? 10.832 6.592 -15.663 1.00 97.75 69 SER A N 1
ATOM 509 C CA . SER A 1 69 ? 11.331 7.205 -16.897 1.00 97.75 69 SER A CA 1
ATOM 510 C C . SER A 1 69 ? 12.308 6.283 -17.636 1.00 97.75 69 SER A C 1
ATOM 512 O O . SER A 1 69 ? 12.168 6.094 -18.841 1.00 97.75 69 SER A O 1
ATOM 514 N N . HIS A 1 70 ? 13.234 5.629 -16.924 1.00 97.62 70 HIS A N 1
ATOM 515 C CA . HIS A 1 70 ? 14.162 4.651 -17.514 1.00 97.62 70 HIS A CA 1
ATOM 516 C C . HIS A 1 70 ? 13.434 3.445 -18.124 1.00 97.62 70 HIS A C 1
ATOM 518 O O . HIS A 1 70 ? 13.828 2.949 -19.181 1.00 97.62 70 HIS A O 1
ATOM 524 N N . LEU A 1 71 ? 12.357 2.993 -17.478 1.00 97.12 71 LEU A N 1
ATOM 525 C CA . LEU A 1 71 ? 11.493 1.925 -17.979 1.00 97.12 71 LEU A CA 1
ATOM 526 C C . LEU A 1 71 ? 10.728 2.361 -19.233 1.00 97.12 71 LEU A C 1
ATOM 528 O O . LEU A 1 71 ? 10.702 1.626 -20.220 1.00 97.12 71 LEU A O 1
ATOM 532 N N . LYS A 1 72 ? 10.169 3.577 -19.227 1.00 96.56 72 LYS A N 1
ATOM 533 C CA . LYS A 1 72 ? 9.468 4.166 -20.377 1.00 96.56 72 LYS A CA 1
ATOM 534 C C . LYS A 1 72 ? 10.385 4.336 -21.592 1.00 96.56 72 LYS A C 1
ATOM 536 O O . LYS A 1 72 ? 9.977 4.053 -22.716 1.00 96.56 72 LYS A O 1
ATOM 541 N N . GLU A 1 73 ? 11.618 4.779 -21.366 1.00 96.75 73 GLU A N 1
ATOM 542 C CA . GLU A 1 73 ? 12.648 4.955 -22.399 1.00 96.75 73 GLU A CA 1
ATOM 543 C C . GLU A 1 73 ? 13.309 3.636 -22.822 1.00 96.75 73 GLU A C 1
ATOM 545 O O . GLU A 1 73 ? 14.094 3.623 -23.768 1.00 96.75 73 GLU A O 1
ATOM 550 N N . LYS A 1 74 ? 12.973 2.521 -22.155 1.00 95.06 74 LYS A N 1
ATOM 551 C CA . LYS A 1 74 ? 13.550 1.189 -22.391 1.00 95.06 74 LYS A CA 1
ATOM 552 C C . LYS A 1 74 ? 15.078 1.215 -22.348 1.00 95.06 74 LYS A C 1
ATOM 554 O O . LYS A 1 74 ? 15.758 0.674 -23.221 1.00 95.06 74 LYS A O 1
ATOM 559 N N . MET A 1 75 ? 15.611 1.866 -21.316 1.00 96.00 75 MET A N 1
ATOM 560 C CA . MET A 1 75 ? 17.041 1.865 -21.025 1.00 96.00 75 MET A CA 1
ATOM 561 C C . MET A 1 75 ? 17.555 0.432 -20.834 1.00 96.00 75 MET A C 1
ATOM 563 O O . MET A 1 75 ? 16.784 -0.502 -20.607 1.00 96.00 75 MET A O 1
ATOM 567 N N . SER A 1 76 ? 18.873 0.243 -20.930 1.00 96.19 76 SER A N 1
ATOM 568 C CA . SER A 1 76 ? 19.454 -1.093 -20.793 1.00 96.19 76 SER A CA 1
ATOM 569 C C . SER A 1 76 ? 19.112 -1.722 -19.441 1.00 96.19 76 SER A C 1
ATOM 571 O O . SER A 1 76 ? 19.121 -1.041 -18.412 1.00 96.19 76 SER A O 1
ATOM 573 N N . HIS A 1 77 ? 18.885 -3.041 -19.436 1.00 94.62 77 HIS A N 1
ATOM 574 C CA . HIS A 1 77 ? 18.613 -3.818 -18.221 1.00 94.62 77 HIS A CA 1
ATOM 575 C C . HIS A 1 77 ? 19.594 -3.496 -17.098 1.00 94.62 77 HIS A C 1
ATOM 577 O O . HIS A 1 77 ? 19.165 -3.260 -15.978 1.00 94.62 77 HIS A O 1
ATOM 583 N N . ALA A 1 78 ? 20.890 -3.394 -17.408 1.00 95.25 78 ALA A N 1
ATOM 584 C CA . ALA A 1 78 ? 21.924 -3.061 -16.431 1.00 95.25 78 ALA A CA 1
ATOM 585 C C . ALA A 1 78 ? 21.652 -1.738 -15.691 1.00 95.25 78 ALA A C 1
ATOM 587 O O . ALA A 1 78 ? 21.725 -1.708 -14.468 1.00 95.25 78 ALA A O 1
ATOM 588 N N . LYS A 1 79 ? 21.267 -0.670 -16.406 1.00 95.31 79 LYS A N 1
ATOM 589 C CA . LYS A 1 79 ? 20.969 0.638 -15.796 1.00 95.31 79 LYS A CA 1
ATOM 590 C C . LYS A 1 79 ? 19.703 0.606 -14.942 1.00 95.31 79 LYS A C 1
ATOM 592 O O . LYS A 1 79 ? 19.627 1.271 -13.914 1.00 95.31 79 LYS A O 1
ATOM 597 N N . ILE A 1 80 ? 18.696 -0.147 -15.380 1.00 96.94 80 ILE A N 1
ATOM 598 C CA . ILE A 1 80 ? 17.436 -0.290 -14.641 1.00 96.94 80 ILE A CA 1
ATOM 599 C C . ILE A 1 80 ? 17.666 -1.092 -13.357 1.00 96.94 80 ILE A C 1
ATOM 601 O O . ILE A 1 80 ? 17.192 -0.696 -12.295 1.00 96.94 80 ILE A O 1
ATOM 605 N N . VAL A 1 81 ? 18.421 -2.189 -13.442 1.00 95.38 81 VAL A N 1
ATOM 606 C CA . VAL A 1 81 ? 18.771 -3.037 -12.294 1.00 95.38 81 VAL A CA 1
ATOM 607 C C . VAL A 1 81 ? 19.628 -2.273 -11.285 1.00 95.38 81 VAL A C 1
ATOM 609 O O . VAL A 1 81 ? 19.313 -2.312 -10.101 1.00 95.38 81 VAL A O 1
ATOM 612 N N . GLU A 1 82 ? 20.622 -1.506 -11.737 1.00 95.50 82 GLU A N 1
ATOM 613 C CA . GLU A 1 82 ? 21.436 -0.645 -10.865 1.00 95.50 82 GLU A CA 1
ATOM 614 C C . GLU A 1 82 ? 20.564 0.333 -10.062 1.00 95.50 82 GLU A C 1
ATOM 616 O O . GLU A 1 82 ? 20.716 0.473 -8.848 1.00 95.50 82 GLU A O 1
ATOM 621 N N . LEU A 1 83 ? 19.588 0.972 -10.712 1.00 95.44 83 LEU A N 1
ATOM 622 C CA . LEU A 1 83 ? 18.681 1.891 -10.031 1.00 95.44 83 LEU A CA 1
ATOM 623 C C . LEU A 1 83 ? 17.724 1.170 -9.068 1.00 95.44 83 LEU A C 1
ATOM 625 O O . LEU A 1 83 ? 17.441 1.685 -7.986 1.00 95.44 83 LEU A O 1
ATOM 629 N N . LEU A 1 84 ? 17.248 -0.023 -9.431 1.00 96.94 84 LEU A N 1
ATOM 630 C CA . LEU A 1 84 ? 16.447 -0.877 -8.550 1.00 96.94 84 LEU A CA 1
ATOM 631 C C . LEU A 1 84 ? 17.228 -1.285 -7.291 1.00 96.94 84 LEU A C 1
ATOM 633 O O . LEU A 1 84 ? 16.661 -1.254 -6.199 1.00 96.94 84 LEU A O 1
ATOM 637 N N . ASP A 1 85 ? 18.518 -1.598 -7.419 1.00 93.94 85 ASP A N 1
ATOM 638 C CA . ASP A 1 85 ? 19.394 -1.946 -6.293 1.00 93.94 85 ASP A CA 1
ATOM 639 C C . ASP A 1 85 ? 19.643 -0.759 -5.350 1.00 93.94 85 ASP A C 1
ATOM 641 O O . ASP A 1 85 ? 19.791 -0.949 -4.144 1.00 93.94 85 ASP A O 1
ATOM 645 N N . LEU A 1 86 ? 19.609 0.475 -5.865 1.00 93.00 86 LEU A N 1
ATOM 646 C CA . LEU A 1 86 ? 19.654 1.692 -5.046 1.00 93.00 86 LEU A CA 1
ATOM 647 C C . LEU A 1 86 ? 18.316 2.003 -4.357 1.00 93.00 86 LEU A C 1
ATOM 649 O O . LEU A 1 86 ? 18.298 2.582 -3.270 1.00 93.00 86 LEU A O 1
ATOM 653 N N . ILE A 1 87 ? 17.192 1.664 -4.992 1.00 94.44 87 ILE A N 1
ATOM 654 C CA . ILE A 1 87 ? 15.840 1.921 -4.470 1.00 94.44 87 ILE A CA 1
ATOM 655 C C . ILE A 1 87 ? 15.464 0.917 -3.381 1.00 94.44 87 ILE A C 1
ATOM 657 O O . ILE A 1 87 ? 14.865 1.306 -2.379 1.00 94.44 87 ILE A O 1
ATOM 661 N N . HIS A 1 88 ? 15.826 -0.354 -3.553 1.00 95.00 88 HIS A N 1
ATOM 662 C CA . HIS A 1 88 ? 15.456 -1.439 -2.646 1.00 95.00 88 HIS A CA 1
ATOM 663 C C . HIS A 1 88 ? 15.756 -1.170 -1.162 1.00 95.00 88 HIS A C 1
ATOM 665 O O . HIS A 1 88 ? 14.822 -1.238 -0.362 1.00 95.00 88 HIS A O 1
ATOM 671 N N . PRO A 1 89 ? 16.988 -0.810 -0.750 1.00 91.31 89 PRO A N 1
ATOM 672 C CA . PRO A 1 89 ? 17.273 -0.571 0.663 1.00 91.31 89 PRO A CA 1
ATOM 673 C C . PRO A 1 89 ? 16.494 0.626 1.222 1.00 91.31 89 PRO A C 1
ATOM 675 O O . PRO A 1 89 ? 16.054 0.582 2.367 1.00 91.31 89 PRO A O 1
ATOM 678 N N . ALA A 1 90 ? 16.276 1.675 0.421 1.00 92.38 90 ALA A N 1
ATOM 679 C CA . ALA A 1 90 ? 15.495 2.837 0.840 1.00 92.38 90 ALA A CA 1
ATOM 680 C C . ALA A 1 90 ? 14.011 2.483 1.035 1.00 92.38 90 ALA A C 1
ATOM 682 O O . ALA A 1 90 ? 13.403 2.900 2.018 1.00 92.38 90 ALA A O 1
ATOM 683 N N . LEU A 1 91 ? 13.445 1.672 0.138 1.00 95.00 91 LEU A N 1
ATOM 684 C CA . LEU A 1 91 ? 12.092 1.1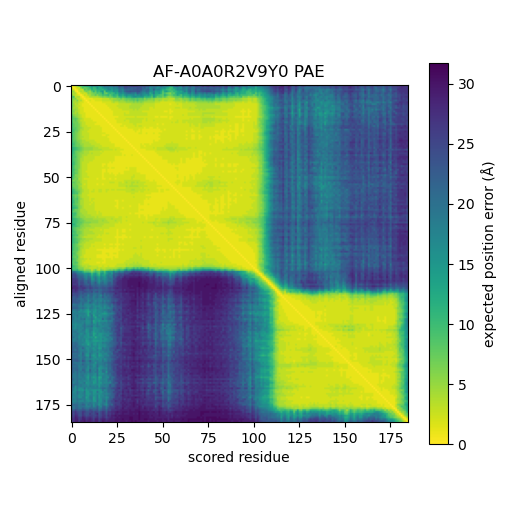38 0.279 1.00 95.00 91 LEU A CA 1
ATOM 685 C C . LEU A 1 91 ? 11.965 0.268 1.536 1.00 95.00 91 LEU A C 1
ATOM 687 O O . LEU A 1 91 ? 11.055 0.481 2.333 1.00 95.00 91 LEU A O 1
ATOM 691 N N . MET A 1 92 ? 12.904 -0.658 1.752 1.00 92.38 92 MET A N 1
ATOM 692 C CA . MET A 1 92 ? 12.898 -1.527 2.930 1.00 92.38 92 MET A CA 1
ATOM 693 C C . MET A 1 92 ? 13.055 -0.753 4.238 1.00 92.38 92 MET A C 1
ATOM 695 O O . MET A 1 92 ? 12.420 -1.111 5.226 1.00 92.38 92 MET A O 1
ATOM 699 N N . LEU A 1 93 ? 13.843 0.325 4.249 1.00 89.25 93 LEU A N 1
ATOM 700 C CA . LEU A 1 93 ? 13.969 1.207 5.408 1.00 89.25 93 LEU A CA 1
ATOM 701 C C . LEU A 1 93 ? 12.636 1.886 5.735 1.00 89.25 93 LEU A C 1
ATOM 703 O O . LEU A 1 93 ? 12.205 1.840 6.882 1.00 89.25 93 LEU A O 1
ATOM 707 N N . VAL A 1 94 ? 11.953 2.456 4.736 1.00 90.88 94 VAL A N 1
ATOM 708 C CA . VAL A 1 94 ? 10.633 3.084 4.929 1.00 90.88 94 VAL A CA 1
ATOM 709 C C . VAL A 1 94 ? 9.620 2.070 5.460 1.00 90.88 94 VAL A C 1
ATOM 711 O O . VAL A 1 94 ? 8.933 2.348 6.439 1.00 90.88 94 VAL A O 1
ATOM 714 N N . ILE A 1 95 ? 9.557 0.880 4.860 1.00 90.19 95 ILE A N 1
ATOM 715 C CA . ILE A 1 95 ? 8.667 -0.205 5.299 1.00 90.19 95 ILE A CA 1
ATOM 716 C C . ILE A 1 95 ? 8.997 -0.645 6.730 1.00 90.19 95 ILE A C 1
ATOM 718 O O . ILE A 1 95 ? 8.089 -0.814 7.543 1.00 90.19 95 ILE A O 1
ATOM 722 N N . GLY A 1 96 ? 10.282 -0.793 7.055 1.00 80.56 96 GLY A N 1
ATOM 723 C CA . GLY A 1 96 ? 10.749 -1.120 8.400 1.00 80.56 96 GLY A CA 1
ATOM 724 C C . GLY A 1 96 ? 10.297 -0.085 9.426 1.00 80.56 96 GLY A C 1
ATOM 725 O O . GLY A 1 96 ? 9.648 -0.446 10.402 1.00 80.56 96 GLY A O 1
ATOM 726 N N . SER A 1 97 ? 10.537 1.202 9.163 1.00 85.50 97 SER A N 1
ATOM 727 C CA . SER A 1 97 ? 10.106 2.291 10.046 1.00 85.50 97 SER A CA 1
ATOM 728 C C . SER A 1 97 ? 8.587 2.352 10.209 1.00 85.50 97 SER A C 1
ATOM 730 O O . SER A 1 97 ? 8.103 2.599 11.310 1.00 85.50 97 SER A O 1
ATOM 732 N N . ILE A 1 98 ? 7.819 2.097 9.145 1.00 86.50 98 ILE A N 1
ATOM 733 C CA . ILE A 1 98 ? 6.356 2.004 9.228 1.00 86.50 98 ILE A CA 1
ATOM 734 C C . ILE A 1 98 ? 5.949 0.869 10.169 1.00 86.50 98 ILE A C 1
ATOM 736 O O . ILE A 1 98 ? 5.129 1.089 11.053 1.00 86.50 98 ILE A O 1
ATOM 740 N N . ASN A 1 99 ? 6.535 -0.318 10.014 1.00 82.12 99 ASN A N 1
ATOM 741 C CA . ASN A 1 99 ? 6.195 -1.485 10.828 1.00 82.12 99 ASN A CA 1
ATOM 742 C C . ASN A 1 99 ? 6.646 -1.347 12.292 1.00 82.12 99 ASN A C 1
ATOM 744 O O . ASN A 1 99 ? 6.006 -1.910 13.176 1.00 82.12 99 ASN A O 1
ATOM 748 N N . GLU A 1 100 ? 7.722 -0.605 12.562 1.00 75.69 100 GLU A N 1
ATOM 749 C CA . GLU A 1 100 ? 8.164 -0.280 13.925 1.00 75.69 100 GLU A CA 1
ATOM 750 C C . GLU A 1 100 ? 7.237 0.737 14.606 1.00 75.69 100 GLU A C 1
ATOM 752 O O . GLU A 1 100 ? 6.893 0.577 15.776 1.00 75.69 100 GLU A O 1
ATOM 757 N N . LEU A 1 101 ? 6.822 1.781 13.880 1.00 74.38 101 LEU A N 1
ATOM 758 C CA . LEU A 1 101 ? 5.971 2.858 14.404 1.00 74.38 101 LEU A CA 1
ATOM 759 C C . LEU A 1 101 ? 4.496 2.463 14.493 1.00 74.38 101 LEU A C 1
ATOM 761 O O . LEU A 1 101 ? 3.769 2.952 15.358 1.00 74.38 101 LEU A O 1
ATOM 765 N N . LEU A 1 102 ? 4.057 1.592 13.591 1.00 74.81 102 LEU A N 1
ATOM 766 C CA . LEU A 1 102 ? 2.719 1.027 13.532 1.00 74.81 102 LEU A CA 1
ATOM 767 C C . LEU A 1 102 ? 2.850 -0.478 13.761 1.00 74.81 102 LEU A C 1
ATOM 769 O O . LEU A 1 102 ? 2.673 -1.237 12.805 1.00 74.81 102 LEU A O 1
ATOM 773 N N . PRO A 1 103 ? 3.202 -0.921 14.989 1.00 54.69 103 PRO A N 1
ATOM 774 C CA . PRO A 1 103 ? 3.409 -2.329 15.273 1.00 54.69 103 PRO A CA 1
ATOM 775 C C . PRO A 1 103 ? 2.189 -3.102 14.801 1.00 54.69 103 PRO A C 1
ATOM 777 O O . PRO A 1 103 ? 1.085 -2.974 15.337 1.00 54.69 103 PRO A O 1
ATOM 780 N N . ASN A 1 104 ? 2.401 -3.885 13.748 1.00 48.75 104 ASN A N 1
ATOM 781 C CA . ASN A 1 104 ? 1.397 -4.789 13.254 1.00 48.75 104 ASN A CA 1
ATOM 782 C C . ASN A 1 104 ? 1.306 -5.876 14.324 1.00 48.75 104 ASN A C 1
ATOM 784 O O . ASN A 1 104 ? 2.176 -6.743 14.412 1.00 48.75 104 ASN A O 1
ATOM 788 N N . LYS A 1 105 ? 0.288 -5.822 15.189 1.00 46.59 105 LYS A N 1
ATOM 789 C CA . LYS A 1 105 ? 0.004 -6.878 16.178 1.00 46.59 105 LYS A CA 1
ATOM 790 C C . LYS A 1 105 ? -0.513 -8.160 15.492 1.00 46.59 105 LYS A C 1
ATOM 792 O O . LYS A 1 105 ? -1.304 -8.908 16.047 1.00 46.59 105 LYS A O 1
ATOM 797 N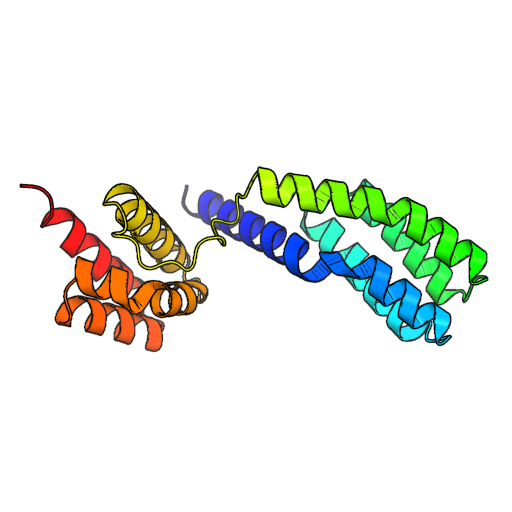 N . GLU A 1 106 ? -0.045 -8.432 14.278 1.00 44.41 106 GLU A N 1
ATOM 798 C CA . GLU A 1 106 ? -0.253 -9.658 13.524 1.00 44.41 106 GLU A CA 1
ATOM 799 C C . GLU A 1 106 ? 0.937 -10.594 13.768 1.00 44.41 106 GLU A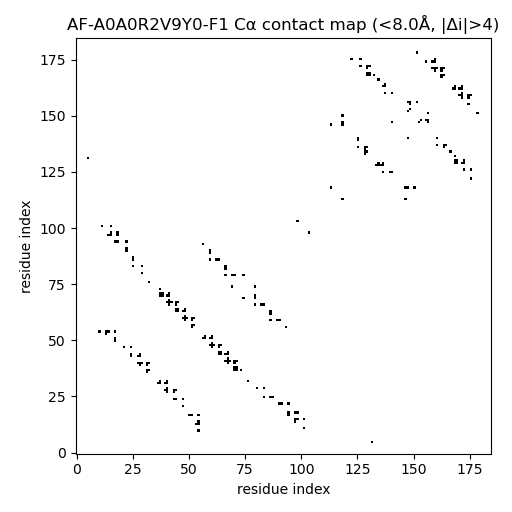 C 1
ATOM 801 O O . GLU A 1 106 ? 1.784 -10.816 12.907 1.00 44.41 106 GLU A O 1
ATOM 806 N N . LYS A 1 107 ? 1.026 -11.131 14.989 1.00 40.12 107 LYS A N 1
ATOM 807 C CA . LYS A 1 107 ? 1.719 -12.398 15.262 1.00 40.12 107 LYS A CA 1
ATOM 808 C C . LYS A 1 107 ? 1.323 -12.938 16.635 1.00 40.12 107 LYS A C 1
ATOM 810 O O . LYS A 1 107 ? 1.953 -12.613 17.632 1.00 40.12 107 LYS A O 1
ATOM 815 N N . ALA A 1 108 ? 0.277 -13.758 16.647 1.00 35.62 108 ALA A N 1
ATOM 816 C CA . ALA A 1 108 ? 0.197 -15.020 17.388 1.00 35.62 108 ALA A CA 1
ATOM 817 C C . ALA A 1 108 ? -1.209 -15.606 17.195 1.00 35.62 108 ALA A C 1
ATOM 819 O O . ALA A 1 108 ? -2.154 -15.260 17.895 1.00 35.62 108 ALA A O 1
ATOM 820 N N . SER A 1 109 ? -1.339 -16.504 16.220 1.00 43.53 109 SER A N 1
ATOM 821 C CA . SER A 1 109 ? -2.368 -17.536 16.274 1.00 43.53 109 SER A CA 1
ATOM 822 C C . SER A 1 109 ? -1.849 -18.605 17.226 1.00 43.53 109 SER A C 1
ATOM 824 O O . SER A 1 109 ? -1.136 -19.492 16.785 1.00 43.53 109 SER A O 1
ATOM 826 N N . GLU A 1 110 ? -2.147 -18.481 18.518 1.00 37.25 110 GLU A N 1
ATOM 827 C CA . GLU A 1 110 ? -2.185 -19.603 19.458 1.00 37.25 110 GLU A CA 1
ATOM 828 C C . GLU A 1 110 ? -3.242 -19.292 20.516 1.00 37.25 110 GLU A C 1
ATOM 830 O O . GLU A 1 110 ? -3.227 -18.235 21.144 1.00 37.25 110 GLU A O 1
ATOM 835 N N . THR A 1 111 ? -4.182 -20.218 20.682 1.00 43.72 111 THR A N 1
ATOM 836 C CA . THR A 1 111 ? -5.232 -20.226 21.698 1.00 43.72 111 THR A CA 1
ATOM 837 C C . THR A 1 111 ? -4.628 -20.017 23.088 1.00 43.72 111 THR A C 1
ATOM 839 O O . THR A 1 111 ? -4.244 -20.960 23.771 1.00 43.72 111 THR A O 1
ATOM 842 N N . THR A 1 112 ? -4.537 -18.764 23.514 1.00 40.16 112 THR A N 1
ATOM 843 C CA . THR A 1 112 ? -4.181 -18.364 24.872 1.00 40.16 112 THR A CA 1
ATOM 844 C C . THR A 1 112 ? -5.228 -17.373 25.338 1.00 40.16 112 THR A C 1
ATOM 846 O O . THR A 1 112 ? -5.712 -16.560 24.553 1.00 40.16 112 THR A O 1
ATOM 849 N N . ALA A 1 113 ? -5.636 -17.502 26.599 1.00 52.38 113 ALA A N 1
ATOM 850 C CA . ALA A 1 113 ? -6.600 -16.615 27.229 1.00 52.38 113 ALA A CA 1
ATOM 851 C C . ALA A 1 113 ? -6.175 -15.158 26.993 1.00 52.38 113 ALA A C 1
ATOM 853 O O . ALA A 1 113 ? -5.145 -14.721 27.508 1.00 52.38 113 ALA A O 1
ATOM 854 N N . ILE A 1 114 ? -6.936 -14.445 26.161 1.00 59.56 114 ILE A N 1
ATOM 855 C CA . ILE A 1 114 ? -6.665 -13.046 25.848 1.00 59.56 114 ILE A CA 1
ATOM 856 C C . ILE A 1 114 ? -6.815 -12.250 27.137 1.00 59.56 114 ILE A C 1
ATOM 858 O O . ILE A 1 114 ? -7.798 -12.402 27.859 1.00 59.56 114 ILE A O 1
ATOM 862 N N . SER A 1 115 ? -5.820 -11.422 27.436 1.00 68.38 115 SER A N 1
ATOM 863 C CA . SER A 1 115 ? -5.861 -10.574 28.623 1.00 68.38 115 SER A CA 1
ATOM 864 C C . SER A 1 115 ? -6.902 -9.459 28.468 1.00 68.38 115 SER A C 1
ATOM 866 O O . SER A 1 115 ? -7.099 -8.925 27.375 1.00 68.38 115 SER A O 1
ATOM 868 N N . ASP A 1 116 ? -7.521 -9.023 29.567 1.00 69.81 116 ASP A N 1
ATOM 869 C CA . ASP A 1 116 ? -8.502 -7.923 29.554 1.00 69.81 116 ASP A CA 1
ATOM 870 C C . ASP A 1 116 ? -7.963 -6.638 28.901 1.00 69.81 116 ASP A C 1
ATOM 872 O O . ASP A 1 116 ? -8.712 -5.858 28.311 1.00 69.81 116 ASP A O 1
ATOM 876 N N . ALA A 1 117 ? -6.649 -6.404 28.985 1.00 67.50 117 ALA A N 1
ATOM 877 C CA . ALA A 1 117 ? -5.987 -5.267 28.351 1.00 67.50 117 ALA A CA 1
ATOM 878 C C . ALA A 1 117 ? -6.031 -5.345 26.815 1.00 67.50 117 ALA A C 1
ATOM 880 O O . ALA A 1 117 ? -6.202 -4.329 26.140 1.00 67.50 117 ALA A O 1
ATOM 881 N N . GLU A 1 118 ? -5.909 -6.546 26.257 1.00 73.94 118 GLU A N 1
ATOM 882 C CA . GLU A 1 118 ? -5.958 -6.776 24.815 1.00 73.94 118 GLU A CA 1
ATOM 883 C C . GLU A 1 118 ? -7.381 -6.701 24.281 1.00 73.94 118 GLU A C 1
ATOM 885 O O . GLU A 1 118 ? -7.597 -6.081 23.240 1.00 73.94 118 GLU A O 1
ATOM 890 N N . VAL A 1 119 ? -8.358 -7.212 25.036 1.00 82.12 119 VAL A N 1
ATOM 891 C CA . VAL A 1 119 ? -9.780 -7.045 24.710 1.00 82.12 119 VAL A CA 1
ATOM 892 C C . VAL A 1 119 ? -10.163 -5.563 24.723 1.00 82.12 119 VAL A C 1
ATOM 894 O O . VAL A 1 119 ? -10.766 -5.072 23.771 1.00 82.12 119 VAL A O 1
ATOM 897 N N . LYS A 1 120 ? -9.727 -4.796 25.733 1.00 79.25 120 LYS A N 1
ATOM 898 C CA . LYS A 1 120 ? -9.940 -3.337 25.771 1.00 79.25 120 LYS A CA 1
ATOM 899 C C . LYS A 1 120 ? -9.310 -2.627 24.574 1.00 79.25 120 LYS A C 1
ATOM 901 O O . LYS A 1 120 ? -9.948 -1.764 23.977 1.00 79.25 120 LYS A O 1
ATOM 906 N N . SER A 1 121 ? -8.081 -2.987 24.204 1.00 77.81 121 SER A N 1
ATOM 907 C CA . SER A 1 121 ? -7.415 -2.412 23.030 1.00 77.81 121 SER A CA 1
ATOM 908 C C . SER A 1 121 ? -8.164 -2.729 21.735 1.00 77.81 121 SER A C 1
ATOM 910 O O . SER A 1 121 ? -8.292 -1.857 20.877 1.00 77.81 121 SER A O 1
ATOM 912 N N . LEU A 1 122 ? -8.675 -3.954 21.598 1.00 83.94 122 LEU A N 1
ATOM 913 C CA . LEU A 1 122 ? -9.465 -4.378 20.446 1.00 83.94 122 LEU A CA 1
ATOM 914 C C . LEU A 1 122 ? -10.777 -3.586 20.344 1.00 83.94 122 LEU A C 1
ATOM 916 O O . LEU A 1 122 ? -11.118 -3.101 19.269 1.00 83.94 122 LEU A O 1
ATOM 920 N N . ILE A 1 123 ? -11.472 -3.389 21.466 1.00 87.62 123 ILE A N 1
ATOM 921 C CA . ILE A 1 123 ? -12.717 -2.609 21.533 1.00 87.62 123 ILE A CA 1
ATOM 922 C C . ILE A 1 123 ? -12.477 -1.140 21.185 1.00 87.62 123 ILE A C 1
ATOM 924 O O . ILE A 1 123 ? -13.283 -0.534 20.476 1.00 87.62 123 ILE A O 1
ATOM 928 N N . LEU A 1 124 ? -11.375 -0.557 21.665 1.00 83.75 124 LEU A N 1
ATOM 929 C CA . LEU A 1 124 ? -10.996 0.814 21.321 1.00 83.75 124 LEU A CA 1
ATOM 930 C C . LEU A 1 124 ? -10.750 0.958 19.818 1.00 83.75 124 LEU A C 1
ATOM 932 O O . LEU A 1 124 ? -11.254 1.903 19.217 1.00 83.75 124 LEU A O 1
ATOM 936 N N . HIS A 1 125 ? -10.047 -0.001 19.213 1.00 84.00 125 HIS A N 1
ATOM 937 C CA . HIS A 1 125 ? -9.798 -0.007 17.774 1.00 84.00 125 HIS A CA 1
ATOM 938 C C . HIS A 1 125 ? -11.097 -0.171 16.973 1.00 84.00 125 HIS A C 1
ATOM 940 O O . HIS A 1 125 ? -11.360 0.614 16.067 1.00 84.00 125 HIS A O 1
ATOM 946 N N . LEU A 1 126 ? -11.965 -1.115 17.355 1.00 87.62 126 LEU A N 1
ATOM 947 C CA . LEU A 1 126 ? -13.266 -1.304 16.708 1.00 87.62 126 LEU A CA 1
ATOM 948 C C . LEU A 1 126 ? -14.150 -0.050 16.828 1.00 87.62 126 LEU A C 1
ATOM 950 O O . LEU A 1 126 ? -14.783 0.363 15.861 1.00 87.62 126 LEU A O 1
ATOM 954 N N . SER A 1 127 ? -14.136 0.609 17.989 1.00 86.38 127 SER A N 1
ATOM 955 C CA . SER A 1 127 ? -14.855 1.869 18.211 1.00 86.38 127 SER A CA 1
ATOM 956 C C . SER A 1 127 ? -14.322 3.010 17.339 1.00 86.38 127 SER A C 1
ATOM 958 O O . SER A 1 127 ? -15.098 3.857 16.897 1.00 86.38 127 SER A O 1
ATOM 960 N N . GLU A 1 128 ? -13.008 3.061 17.108 1.00 80.50 128 GLU A N 1
ATOM 961 C CA . GLU A 1 128 ? -12.382 4.045 16.223 1.00 80.50 128 GLU A CA 1
ATOM 962 C C . GLU A 1 128 ? -12.799 3.822 14.768 1.00 80.50 128 GLU A C 1
ATOM 964 O O . GLU A 1 128 ? -13.216 4.778 14.114 1.00 80.50 128 GLU A O 1
ATOM 969 N N . LEU A 1 129 ? -12.756 2.576 14.286 1.00 81.50 129 LEU A N 1
ATOM 970 C CA . LEU A 1 129 ? -13.184 2.229 12.928 1.00 81.50 129 LEU A CA 1
ATOM 971 C C . LEU A 1 129 ? -14.652 2.608 12.700 1.00 81.50 129 LEU A C 1
ATOM 973 O O . LEU A 1 129 ? -14.960 3.313 11.744 1.00 81.50 129 LEU A O 1
ATOM 977 N N . LEU A 1 130 ? -15.537 2.256 13.636 1.00 86.81 130 LEU A N 1
ATOM 978 C CA . LEU A 1 130 ? -16.958 2.613 13.578 1.00 86.81 130 LEU A CA 1
ATOM 979 C C . LEU A 1 130 ? -17.213 4.121 13.666 1.00 86.81 130 LEU A C 1
ATOM 981 O O . LEU A 1 130 ? -18.110 4.634 13.015 1.00 86.81 130 LEU A O 1
ATOM 985 N N . THR A 1 131 ? -16.425 4.861 14.453 1.00 82.38 131 THR A N 1
ATOM 986 C CA . THR A 1 131 ? -16.551 6.330 14.532 1.00 82.38 131 THR A CA 1
ATOM 987 C C . THR A 1 131 ? -16.170 7.013 13.215 1.00 82.38 131 THR A C 1
ATOM 989 O O . THR A 1 131 ? -16.600 8.140 12.963 1.00 82.38 131 THR A O 1
ATOM 992 N N . ASN A 1 132 ? -15.336 6.356 12.411 1.00 75.94 132 ASN A N 1
ATOM 993 C CA . ASN A 1 132 ? -14.854 6.846 11.127 1.00 75.94 132 ASN A CA 1
ATOM 994 C C . ASN A 1 132 ? -15.598 6.225 9.931 1.00 75.94 132 ASN A C 1
ATOM 996 O O . ASN A 1 132 ? -15.157 6.432 8.802 1.00 75.94 132 ASN A O 1
ATOM 1000 N N . ASP A 1 133 ? -16.683 5.476 10.166 1.00 81.81 133 ASP A N 1
ATOM 1001 C CA . ASP A 1 133 ? -17.426 4.731 9.141 1.00 81.81 133 ASP A CA 1
ATOM 1002 C C . ASP A 1 133 ? -16.520 3.813 8.284 1.00 81.81 133 ASP A C 1
ATOM 1004 O O . ASP A 1 133 ? -16.738 3.629 7.084 1.00 81.81 133 ASP A O 1
ATOM 1008 N N . ASP A 1 134 ? -15.454 3.261 8.882 1.00 78.38 134 ASP A N 1
ATOM 1009 C CA . ASP A 1 134 ? -14.488 2.414 8.180 1.00 78.38 134 ASP A CA 1
ATOM 1010 C C . ASP A 1 134 ? -14.983 0.963 8.109 1.00 78.38 134 ASP A C 1
ATOM 1012 O O . ASP A 1 134 ? -15.159 0.287 9.126 1.00 78.38 134 ASP A O 1
ATOM 1016 N N . THR A 1 135 ? -15.148 0.456 6.886 1.00 80.50 135 THR A N 1
ATOM 1017 C CA . THR A 1 135 ? -15.590 -0.918 6.600 1.00 80.50 135 THR A CA 1
ATOM 1018 C C . THR A 1 135 ? -14.617 -1.988 7.097 1.00 80.50 135 THR A C 1
ATOM 1020 O O . THR A 1 135 ? -14.999 -3.150 7.217 1.00 80.50 135 THR A O 1
ATOM 1023 N N . GLU A 1 136 ? -13.372 -1.623 7.425 1.00 82.94 136 GLU A N 1
ATOM 1024 C CA . GLU A 1 136 ? -12.412 -2.510 8.100 1.00 82.94 136 GLU A CA 1
ATOM 1025 C C . GLU A 1 136 ? -12.940 -2.997 9.465 1.00 82.94 136 GLU A C 1
ATOM 1027 O O . GLU A 1 136 ? -12.519 -4.043 9.960 1.00 82.94 136 GLU A O 1
ATOM 1032 N N . ALA A 1 137 ? -13.932 -2.309 10.048 1.00 85.25 137 ALA A N 1
ATOM 1033 C CA . ALA A 1 137 ? -14.632 -2.771 11.242 1.00 85.25 137 ALA A CA 1
ATOM 1034 C C . ALA A 1 137 ? -15.267 -4.163 11.054 1.00 85.25 137 ALA A C 1
ATOM 1036 O O . ALA A 1 137 ? -15.233 -4.973 11.982 1.00 85.25 137 ALA A O 1
ATOM 1037 N N . ASN A 1 138 ? -15.784 -4.478 9.858 1.00 85.19 138 ASN A N 1
ATOM 1038 C CA . ASN A 1 138 ? -16.345 -5.797 9.551 1.00 85.19 138 ASN A CA 1
ATOM 1039 C C . ASN A 1 138 ? -15.256 -6.877 9.565 1.00 85.19 138 ASN A C 1
ATOM 1041 O O . ASN A 1 138 ? -15.441 -7.937 10.156 1.00 85.19 138 ASN A O 1
ATOM 1045 N N . GLU A 1 139 ? -14.100 -6.602 8.959 1.00 81.06 139 GLU A N 1
ATOM 1046 C CA . GLU A 1 139 ? -12.976 -7.543 8.945 1.00 81.06 139 GLU A CA 1
ATOM 1047 C C . GLU A 1 139 ? -12.406 -7.764 10.350 1.00 81.06 139 GLU A C 1
ATOM 1049 O O . GLU A 1 139 ? -12.089 -8.895 10.725 1.00 81.06 139 GLU A O 1
ATOM 1054 N N . LEU A 1 140 ? -12.303 -6.695 11.147 1.00 84.75 140 LEU A N 1
ATOM 1055 C CA . LEU A 1 140 ? -11.831 -6.771 12.526 1.00 84.75 140 LEU A CA 1
ATOM 1056 C C . LEU A 1 140 ? -12.784 -7.594 13.405 1.00 84.75 140 LEU A C 1
ATOM 1058 O O . LEU A 1 140 ? -12.311 -8.386 14.225 1.00 84.75 140 LEU A O 1
ATOM 1062 N N . LEU A 1 141 ? -14.100 -7.429 13.220 1.00 88.06 141 LEU A N 1
ATOM 1063 C CA . LEU A 1 141 ? -15.128 -8.199 13.919 1.00 88.06 141 LEU A CA 1
ATOM 1064 C C . LEU A 1 141 ? -15.016 -9.697 13.596 1.00 88.06 141 LEU A C 1
ATOM 1066 O O . LEU A 1 141 ? -14.941 -10.513 14.512 1.00 88.06 141 LEU A O 1
ATOM 1070 N N . GLU A 1 142 ? -14.944 -10.056 12.311 1.00 83.69 142 GLU A N 1
ATOM 1071 C CA . GLU A 1 142 ? -14.862 -11.452 11.858 1.00 83.69 142 GLU A CA 1
ATOM 1072 C C . GLU A 1 142 ? -13.562 -12.130 12.325 1.00 83.69 142 GLU A C 1
ATOM 1074 O O . GLU A 1 142 ? -13.591 -13.239 12.860 1.00 83.69 142 GLU A O 1
ATOM 1079 N N . LYS A 1 143 ? -12.413 -11.441 12.223 1.00 83.12 143 LYS A N 1
ATOM 1080 C CA . LYS A 1 143 ? -11.115 -11.965 12.694 1.00 83.12 143 LYS A CA 1
ATOM 1081 C C . LYS A 1 143 ? -11.088 -12.251 14.200 1.00 83.12 143 LYS A C 1
ATOM 1083 O O . LYS A 1 143 ? -10.330 -13.116 14.633 1.00 83.12 143 LYS A O 1
ATOM 1088 N N . ASN A 1 144 ? -11.883 -11.535 14.997 1.00 84.62 144 ASN A N 1
ATOM 1089 C CA . ASN A 1 144 ? -11.884 -11.632 16.460 1.00 84.62 144 ASN A CA 1
ATOM 1090 C C . ASN A 1 144 ? -13.218 -12.137 17.027 1.00 84.62 144 ASN A C 1
ATOM 1092 O O . ASN A 1 144 ? -13.509 -11.908 18.204 1.00 84.62 144 ASN A O 1
ATOM 1096 N N . HIS A 1 145 ? -14.006 -12.840 16.207 1.00 84.69 145 HIS A N 1
ATOM 1097 C CA . HIS A 1 145 ? -15.355 -13.302 16.531 1.00 84.69 145 HIS A CA 1
ATOM 1098 C C . HIS A 1 145 ? -15.448 -13.925 17.928 1.00 84.69 145 HIS A C 1
ATOM 1100 O O . HIS A 1 145 ? -16.185 -13.435 18.773 1.00 84.69 145 HIS A O 1
ATOM 1106 N N . THR A 1 146 ? -14.666 -14.974 18.203 1.00 81.50 146 THR A N 1
ATOM 1107 C CA . THR A 1 146 ? -14.735 -15.727 19.469 1.00 81.50 146 THR A CA 1
ATOM 1108 C C . THR A 1 146 ? -14.494 -14.843 20.692 1.00 81.50 146 THR A C 1
ATOM 1110 O O . THR A 1 146 ? -15.174 -14.976 21.704 1.00 81.50 146 THR A O 1
ATOM 1113 N N . VAL A 1 147 ? -13.545 -13.916 20.593 1.00 84.75 147 VAL A N 1
ATOM 1114 C CA . VAL A 1 147 ? -13.124 -13.044 21.698 1.00 84.75 147 VAL A CA 1
ATOM 1115 C C . VAL A 1 147 ? -14.185 -11.987 21.970 1.00 84.75 147 VAL A C 1
ATOM 1117 O O . VAL A 1 147 ? -14.570 -11.763 23.116 1.00 84.75 147 VAL A O 1
ATOM 1120 N N . LEU A 1 148 ? -14.674 -11.346 20.908 1.00 86.94 148 LEU A N 1
ATOM 1121 C CA . LEU A 1 148 ? -15.697 -10.311 21.001 1.00 86.94 148 LEU A CA 1
ATOM 1122 C C . LEU A 1 148 ? -17.041 -10.904 21.425 1.00 86.94 148 LEU A C 1
ATOM 1124 O O . LEU A 1 148 ? -17.707 -10.323 22.273 1.00 86.94 148 LEU A O 1
ATOM 1128 N N . GLN A 1 149 ? -17.405 -12.080 20.917 1.00 87.38 149 GLN A N 1
ATOM 1129 C CA . GLN A 1 149 ? -18.609 -12.790 21.339 1.00 87.38 149 GLN A CA 1
ATOM 1130 C C . GLN A 1 149 ? -18.536 -13.195 22.815 1.00 87.38 149 GLN A C 1
ATOM 1132 O O . GLN A 1 149 ? -19.510 -13.025 23.540 1.00 87.38 149 GLN A O 1
ATOM 1137 N N . GLN A 1 150 ? -17.384 -13.679 23.291 1.00 83.94 150 GLN A N 1
ATOM 1138 C CA . GLN A 1 150 ? -17.207 -13.997 24.708 1.00 83.94 150 GLN A CA 1
ATOM 1139 C C . GLN A 1 150 ? -17.299 -12.747 25.597 1.00 83.94 150 GLN A C 1
ATOM 1141 O O . GLN A 1 150 ? -17.822 -12.830 26.705 1.00 83.94 150 GLN A O 1
ATOM 1146 N N . TYR A 1 151 ? -16.800 -11.599 25.129 1.00 85.69 151 TYR A N 1
ATOM 1147 C CA . TYR A 1 151 ? -16.820 -10.355 25.897 1.00 85.69 151 TYR A CA 1
ATOM 1148 C C . TYR A 1 151 ? -18.201 -9.689 25.938 1.00 85.69 151 TYR A C 1
ATOM 1150 O O . TYR A 1 1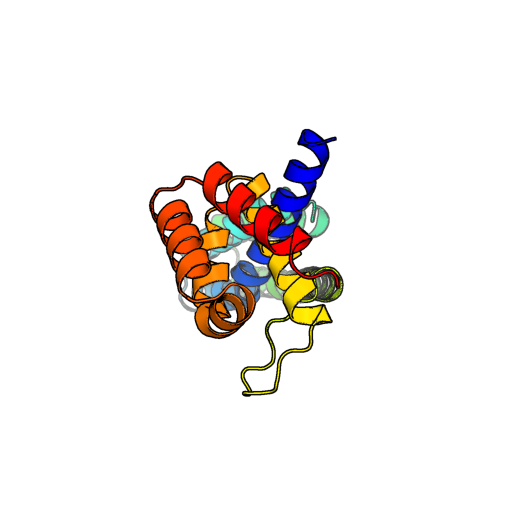51 ? -18.628 -9.257 27.003 1.00 85.69 151 TYR A O 1
ATOM 1158 N N . TYR A 1 152 ? -18.879 -9.590 24.792 1.00 86.06 152 TYR A N 1
ATOM 1159 C CA . TYR A 1 152 ? -20.176 -8.916 24.655 1.00 86.06 152 TYR A CA 1
ATOM 1160 C C . TYR A 1 152 ? -21.374 -9.834 24.931 1.00 86.06 152 TYR A C 1
ATOM 1162 O O . TYR A 1 152 ? -22.499 -9.358 25.065 1.00 86.06 152 TYR A O 1
ATOM 1170 N N . GLY A 1 153 ? -21.158 -11.148 24.980 1.00 85.81 153 GLY A N 1
ATOM 1171 C CA . GLY A 1 153 ? -22.234 -12.128 24.933 1.00 85.81 153 GLY A CA 1
ATOM 1172 C C . GLY A 1 153 ? -22.808 -12.292 23.522 1.00 85.81 153 GLY A C 1
ATOM 1173 O O . GLY A 1 153 ? -22.633 -11.448 22.639 1.00 85.81 153 GLY A O 1
ATOM 1174 N N . GLU A 1 154 ? -23.498 -13.411 23.306 1.00 85.25 154 GLU A N 1
ATOM 1175 C CA . GLU A 1 154 ? -24.022 -13.807 21.994 1.00 85.25 154 GLU A CA 1
ATOM 1176 C C . GLU A 1 154 ? -25.021 -12.786 21.426 1.00 85.25 154 GLU A C 1
ATOM 1178 O O . GLU A 1 154 ? -24.896 -12.395 20.265 1.00 85.25 154 GLU A O 1
ATOM 1183 N N . ASP A 1 155 ? -25.935 -12.282 22.260 1.00 86.25 155 ASP A N 1
ATOM 1184 C CA . ASP A 1 155 ? -26.984 -11.344 21.845 1.00 86.25 155 ASP A CA 1
ATOM 1185 C C . ASP A 1 155 ? -26.412 -9.994 21.389 1.00 86.25 155 ASP A C 1
ATOM 1187 O O . ASP A 1 155 ? -26.674 -9.541 20.273 1.00 86.25 155 ASP A O 1
ATOM 1191 N N . SER A 1 156 ? -25.596 -9.339 22.226 1.00 89.00 156 SER A N 1
ATOM 1192 C CA . SER A 1 156 ? -25.020 -8.035 21.874 1.00 89.00 156 SER A CA 1
ATOM 1193 C C . SER A 1 156 ? -24.027 -8.146 20.720 1.00 89.00 156 SER A C 1
ATOM 1195 O O . SER A 1 156 ? -23.992 -7.259 19.868 1.00 89.00 156 SER A O 1
ATOM 1197 N N . PHE A 1 157 ? -23.263 -9.240 20.639 1.00 91.25 157 PHE A N 1
ATOM 1198 C CA . PHE A 1 157 ? -22.401 -9.497 19.489 1.00 91.25 157 PHE A CA 1
ATOM 1199 C C . PHE A 1 157 ? -23.205 -9.650 18.191 1.00 91.25 157 PHE A C 1
ATOM 1201 O O . PHE A 1 157 ? -22.834 -9.056 17.177 1.00 91.25 157 PHE A O 1
ATOM 1208 N N . GLY A 1 158 ? -24.326 -10.379 18.224 1.00 89.25 158 GLY A N 1
ATOM 1209 C CA . GLY A 1 158 ? -25.241 -10.505 17.088 1.00 89.25 158 GLY A CA 1
ATOM 1210 C C . GLY A 1 158 ? -25.747 -9.145 16.605 1.00 89.25 158 GLY A C 1
ATOM 1211 O O . GLY A 1 158 ? -25.619 -8.823 15.425 1.00 89.25 158 GLY A O 1
ATOM 1212 N N . MET A 1 159 ? -26.204 -8.292 17.527 1.00 91.81 159 MET A N 1
ATOM 1213 C CA . MET A 1 159 ? -26.667 -6.938 17.194 1.00 91.81 159 MET A CA 1
ATOM 1214 C C . MET A 1 159 ? -25.560 -6.061 16.589 1.00 91.81 159 MET A C 1
ATOM 1216 O O . MET A 1 159 ? -25.811 -5.319 15.640 1.00 91.81 159 MET A O 1
ATOM 1220 N N . ILE A 1 160 ? -24.330 -6.148 17.111 1.00 92.19 160 ILE A N 1
ATOM 1221 C CA . ILE A 1 160 ? -23.168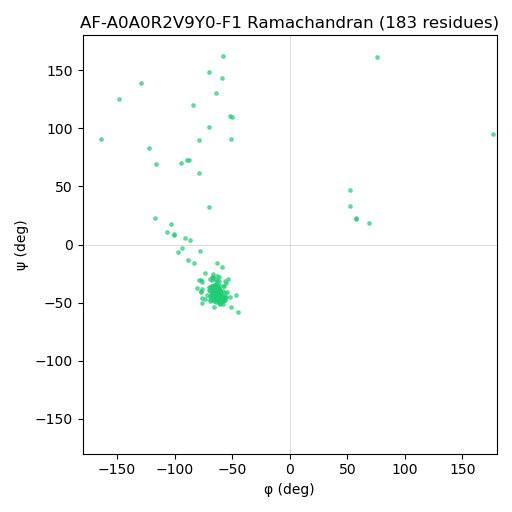 -5.437 16.555 1.00 92.19 160 ILE A CA 1
ATOM 1222 C C . ILE A 1 160 ? -22.876 -5.932 15.130 1.00 92.19 160 ILE A C 1
ATOM 1224 O O . ILE A 1 160 ? -22.666 -5.116 14.231 1.00 92.19 160 ILE A O 1
ATOM 1228 N N . SER A 1 161 ? -22.886 -7.251 14.912 1.00 90.06 161 SER A N 1
ATOM 1229 C CA . SER A 1 161 ? -22.642 -7.864 13.600 1.00 90.06 161 SER A CA 1
ATOM 1230 C C . SER A 1 161 ? -23.693 -7.449 12.567 1.00 90.06 161 SER A C 1
ATOM 1232 O O . SER A 1 161 ? -23.340 -7.059 11.454 1.00 90.06 161 SER A O 1
ATOM 1234 N N . ASP A 1 162 ? -24.973 -7.457 12.939 1.00 90.06 162 ASP A N 1
ATOM 1235 C CA . ASP A 1 162 ? -26.075 -7.074 12.052 1.00 90.06 162 ASP A CA 1
ATOM 1236 C C . ASP A 1 162 ? -26.027 -5.589 11.671 1.00 90.06 162 ASP A C 1
ATOM 1238 O O . ASP A 1 162 ? -26.228 -5.236 10.502 1.00 90.06 162 ASP A O 1
ATOM 1242 N N . ALA A 1 163 ? -25.698 -4.721 12.631 1.00 91.12 163 ALA A N 1
ATOM 1243 C CA . ALA A 1 163 ? -25.500 -3.297 12.383 1.00 91.12 163 ALA A CA 1
ATOM 1244 C C . ALA A 1 163 ? -24.333 -3.058 11.406 1.00 91.12 163 ALA A C 1
ATOM 1246 O O . ALA A 1 163 ? -24.498 -2.367 10.401 1.00 91.12 163 ALA A O 1
ATOM 1247 N N . LEU A 1 164 ? -23.191 -3.721 11.619 1.00 87.38 164 LEU A N 1
ATOM 1248 C CA . LEU A 1 164 ? -22.030 -3.683 10.717 1.00 87.38 164 LEU A CA 1
ATOM 124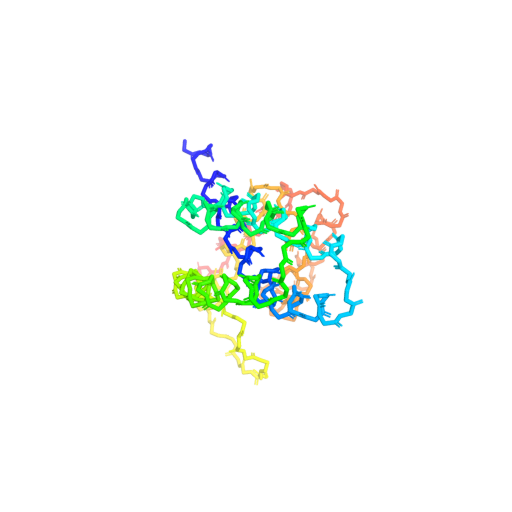9 C C . LEU A 1 164 ? -22.340 -4.212 9.310 1.00 87.38 164 LEU A C 1
ATOM 1251 O O . LEU A 1 164 ? -21.889 -3.640 8.318 1.00 87.38 164 LEU A O 1
ATOM 1255 N N . ARG A 1 165 ? -23.117 -5.294 9.189 1.00 84.75 165 ARG A N 1
ATOM 1256 C CA . ARG A 1 165 ? -23.551 -5.848 7.891 1.00 84.75 165 ARG A CA 1
ATOM 1257 C C . ARG A 1 165 ? -24.510 -4.922 7.148 1.00 84.75 165 ARG A C 1
ATOM 1259 O O . ARG A 1 165 ? -24.535 -4.931 5.920 1.00 84.75 165 ARG A O 1
ATOM 1266 N N . SER A 1 166 ? -25.263 -4.116 7.888 1.00 85.00 166 SER A N 1
ATOM 1267 C CA . SER A 1 166 ? -26.196 -3.123 7.352 1.00 85.00 166 SER A CA 1
ATOM 1268 C C . SER A 1 166 ? -25.555 -1.743 7.149 1.00 85.00 166 SER A C 1
ATOM 1270 O O . SER A 1 166 ? -26.264 -0.806 6.789 1.00 85.00 166 SER A O 1
ATOM 1272 N N . PHE A 1 167 ? -24.236 -1.613 7.360 1.00 80.88 167 PHE A N 1
ATOM 1273 C CA . PHE A 1 167 ? -23.488 -0.345 7.347 1.00 80.88 167 PHE A CA 1
ATOM 1274 C C . PHE A 1 167 ? -24.014 0.704 8.349 1.00 80.88 167 PHE A C 1
ATOM 1276 O O . PHE A 1 167 ? -23.764 1.899 8.201 1.00 80.88 167 PHE A O 1
ATOM 1283 N N . ASP A 1 168 ? -24.726 0.267 9.389 1.00 87.62 168 ASP A N 1
ATOM 1284 C CA . ASP A 1 168 ? -25.205 1.112 10.482 1.00 87.62 168 ASP A CA 1
ATOM 1285 C C . ASP A 1 168 ? -24.131 1.208 11.580 1.00 87.62 168 ASP A C 1
ATOM 1287 O O . ASP A 1 168 ? -24.207 0.598 12.653 1.00 87.62 168 ASP A O 1
ATOM 1291 N N . PHE A 1 169 ? -23.071 1.958 11.274 1.00 84.56 169 PHE A N 1
ATOM 1292 C CA . PHE A 1 169 ? -21.926 2.118 12.169 1.00 84.56 169 PHE A CA 1
ATOM 1293 C C . PHE A 1 169 ? -22.274 2.885 13.454 1.00 84.56 169 PHE A C 1
ATOM 1295 O O . PHE A 1 169 ? -21.673 2.640 14.504 1.00 84.56 169 PHE A O 1
ATOM 1302 N N . GLU A 1 170 ? -23.275 3.770 13.404 1.00 87.50 170 GLU A N 1
ATOM 1303 C CA . GLU A 1 170 ? -23.744 4.532 14.564 1.00 87.50 170 GLU A CA 1
ATOM 1304 C C . GLU A 1 170 ? -24.408 3.613 15.598 1.00 87.50 170 GLU A C 1
ATOM 1306 O O . GLU A 1 170 ? -24.050 3.662 16.783 1.00 87.50 170 GLU A O 1
ATOM 1311 N N . SER A 1 171 ? -25.308 2.726 15.158 1.00 88.25 171 SER A N 1
ATOM 1312 C CA . SER A 1 171 ? -25.932 1.730 16.034 1.00 88.25 171 SER A CA 1
ATOM 1313 C C . SER A 1 171 ? -24.904 0.754 16.606 1.00 88.25 171 SER A C 1
ATOM 1315 O O . SER A 1 171 ? -24.907 0.510 17.815 1.00 88.25 171 SER A O 1
ATOM 1317 N N . ALA A 1 172 ? -23.969 0.257 15.785 1.00 90.56 172 ALA A N 1
ATOM 1318 C CA . ALA A 1 172 ? -22.892 -0.621 16.253 1.00 90.56 172 ALA A CA 1
ATOM 1319 C C . ALA A 1 172 ? -22.046 0.050 17.353 1.00 90.56 172 ALA A C 1
ATOM 1321 O O . ALA A 1 172 ? -21.774 -0.543 18.400 1.00 90.56 172 ALA A O 1
ATOM 1322 N N . LEU A 1 173 ? -21.680 1.322 17.158 1.00 88.12 173 LEU A N 1
ATOM 1323 C CA . LEU A 1 173 ? -20.896 2.093 18.122 1.00 88.12 173 LEU A CA 1
ATOM 1324 C C . LEU A 1 173 ? -21.656 2.348 19.430 1.00 88.12 173 LEU A C 1
ATOM 1326 O O . LEU A 1 173 ? -21.041 2.400 20.498 1.00 88.12 173 LEU A O 1
ATOM 1330 N N . LYS A 1 174 ? -22.977 2.530 19.361 1.00 89.56 174 LYS A N 1
ATOM 1331 C CA . LYS A 1 174 ? -23.826 2.694 20.543 1.00 89.56 174 LYS A CA 1
ATOM 1332 C C . LYS A 1 174 ? -23.817 1.428 21.402 1.00 89.56 174 LYS A C 1
ATOM 1334 O O . LYS A 1 174 ? -23.517 1.520 22.590 1.00 89.56 174 LYS A O 1
ATOM 1339 N N . ILE A 1 175 ? -24.033 0.265 20.789 1.00 88.94 175 ILE A N 1
ATOM 1340 C CA . ILE A 1 175 ? -24.061 -1.030 21.487 1.00 88.94 175 ILE A CA 1
ATOM 1341 C C . ILE A 1 175 ? -22.698 -1.328 22.137 1.00 88.94 175 ILE A C 1
ATOM 1343 O O . ILE A 1 175 ? -22.634 -1.721 23.303 1.00 88.94 175 ILE A O 1
ATOM 1347 N N . LEU A 1 176 ? -21.588 -1.046 21.435 1.00 87.12 176 LEU A N 1
ATOM 1348 C CA . LEU A 1 176 ? -20.236 -1.199 21.996 1.00 87.12 176 LEU A CA 1
ATOM 1349 C C . LEU A 1 176 ? -20.010 -0.368 23.268 1.00 87.12 176 LEU A C 1
ATOM 1351 O O . LEU A 1 176 ? -19.280 -0.803 24.161 1.00 87.12 176 LEU A O 1
ATOM 1355 N N . LYS A 1 177 ? -20.596 0.834 23.340 1.00 83.38 177 LYS A N 1
ATOM 1356 C CA . LYS A 1 177 ? -20.441 1.756 24.475 1.00 83.38 177 LYS A CA 1
ATOM 1357 C C . LYS A 1 177 ? -21.343 1.395 25.648 1.00 83.38 177 LYS A C 1
ATOM 1359 O O . LYS A 1 177 ? -20.891 1.504 26.781 1.00 83.38 177 LYS A O 1
ATOM 1364 N N . GLU A 1 178 ? -22.563 0.934 25.387 1.00 81.50 178 GLU A N 1
ATOM 1365 C CA . GLU A 1 178 ? -23.510 0.519 26.432 1.00 81.50 178 GLU A CA 1
ATOM 1366 C C . GLU A 1 178 ? -22.972 -0.659 27.259 1.00 81.50 178 GLU A C 1
ATOM 1368 O O . GLU A 1 178 ? -23.140 -0.692 28.475 1.00 81.50 178 GLU A O 1
ATOM 1373 N N . HIS A 1 179 ? -22.222 -1.575 26.641 1.00 69.38 179 HIS A N 1
ATOM 1374 C CA . HIS A 1 179 ? -21.569 -2.668 27.368 1.00 69.38 179 HIS A CA 1
ATOM 1375 C C . HIS A 1 179 ? -20.353 -2.211 28.199 1.00 69.38 179 HIS A C 1
ATOM 1377 O O . HIS A 1 179 ? -19.986 -2.859 29.179 1.00 69.38 179 HIS A O 1
ATOM 1383 N N . ARG A 1 180 ? -19.709 -1.091 27.833 1.00 57.28 180 ARG A N 1
ATOM 1384 C CA . ARG A 1 180 ? -18.542 -0.560 28.559 1.00 57.28 180 ARG A CA 1
ATOM 1385 C C . ARG A 1 180 ? -18.915 -0.048 29.952 1.00 57.28 180 ARG A C 1
ATOM 1387 O O . ARG A 1 180 ? -18.085 -0.127 30.853 1.00 57.28 180 ARG A O 1
ATOM 1394 N N . ASP A 1 181 ? -20.141 0.444 30.116 1.00 50.62 181 ASP A N 1
ATOM 1395 C CA . ASP A 1 181 ? -20.641 0.977 31.388 1.00 50.62 181 ASP A CA 1
ATOM 1396 C C . ASP A 1 181 ? -21.159 -0.119 32.338 1.00 50.62 181 ASP A C 1
ATOM 1398 O O . ASP A 1 181 ? -21.245 0.117 33.538 1.00 50.62 181 ASP A O 1
ATOM 1402 N N . ASN A 1 182 ? -21.409 -1.339 31.845 1.00 48.56 182 ASN A N 1
ATOM 1403 C CA . ASN A 1 182 ? -21.844 -2.481 32.666 1.00 48.56 182 ASN A CA 1
ATOM 1404 C C . ASN A 1 182 ? -20.689 -3.380 33.157 1.00 48.56 182 ASN A C 1
ATOM 1406 O O . ASN A 1 182 ? -20.928 -4.341 33.880 1.00 48.56 182 ASN A O 1
ATOM 1410 N N . GLY A 1 183 ? -19.444 -3.094 32.756 1.00 44.53 183 GLY A N 1
ATOM 1411 C CA . GLY A 1 183 ? -18.244 -3.870 33.107 1.00 44.53 183 GLY A CA 1
ATOM 1412 C C . GLY A 1 183 ? -17.365 -3.241 34.195 1.00 44.53 183 GLY A C 1
ATOM 1413 O O . GLY A 1 183 ? -16.182 -3.576 34.282 1.00 44.53 183 GLY A O 1
ATOM 1414 N N . VAL A 1 184 ? -17.903 -2.293 34.969 1.00 36.44 184 VAL A N 1
ATOM 1415 C CA . VAL A 1 184 ? -17.248 -1.717 36.153 1.00 36.44 184 VAL A CA 1
ATOM 1416 C C . VAL A 1 184 ? -18.149 -1.938 37.366 1.00 36.44 184 VAL A C 1
ATOM 1418 O O . VAL A 1 184 ? -18.908 -1.051 37.743 1.00 36.44 184 VAL A O 1
ATOM 1421 N N . ASP A 1 185 ? -18.045 -3.132 37.943 1.00 32.25 185 ASP A N 1
ATOM 1422 C CA . ASP A 1 185 ? -18.121 -3.368 39.390 1.00 32.25 185 ASP A CA 1
ATOM 1423 C C . ASP A 1 185 ? -17.310 -4.628 39.736 1.00 32.25 185 ASP A C 1
ATOM 1425 O O . ASP A 1 185 ? -17.505 -5.666 39.059 1.00 32.25 185 ASP A O 1
#